Protein 1HZ6 (pdb70)

Solvent-accessible surface area: 10501 Å² total; per-residue (Å²): 103,67,62,28,117,108,26,38,0,80,0,36,0,55,27,48,128,48,54,98,68,78,22,95,30,143,5,3,48,35,62,0,18,67,36,0,52,55,72,0,64,91,32,71,191,127,43,30,118,58,96,50,102,92,35,78,177,10,80,14,2,42,0,72,0,62,122,189,100,29,60,0,83,1,29,2,54,21,68,126,63,47,96,90,93,3,79,1,115,15,53,17,40,95,0,7,5,4,1,9,16,41,0,62,71,32,72,189,133,45,14,118,14,37,0,45,30,35,99,177,6,70,21,3,34,0,82,9,80,85,169,131,22,49,0,77,0,27,1,46,31,70,124,50,62,77,67,86,30,100,41,141,15,73,10,60,112,0,13,41,50,0,19,58,79,0,66,98,31,67,192,129,26,17,117,29,27,0,50,23,36,93,105,2,67,18,2,27,0,88,8,80,84

CATH classification: 3.10.20.10

Sequence (193 aa):
HHAMEEVTIKANLIFANGSTQTAEFKGTFEKATSEAYAYADTLKKDNGEWTVDVADKGYTLNIKFAGEEVTIKANLIFANGSTQTAEFKGTFEKATSEAYAYADTLKKDNGEWTVDVADKGYTLNIKFAGEEVTIKANLIFANGSTQTAEFKGTFEKATSEAYAYADTLKKDNGEWTVDVADKGYTLNIKFAG

Structure (mmCIF, N/CA/C/O backbone):
data_1HZ6
#
_entry.id   1HZ6
#
_cell.length_a   51.611
_cell.length_b   54.020
_cell.length_c   95.069
_cell.angle_alpha   90.00
_cell.angle_beta   90.00
_cell.angle_gamma   90.00
#
_symmetry.space_group_name_H-M   'P 21 21 21'
#
loop_
_entity.id
_entity.type
_entity.pdbx_description
1 polymer 'PROTEIN L'
2 water water
#
loop_
_atom_site.group_PDB
_atom_site.id
_atom_site.type_symbol
_atom_site.label_atom_id
_atom_site.label_alt_id
_atom_site.label_comp_id
_atom_site.label_asym_id
_atom_site.label_entity_id
_atom_site.label_seq_id
_atom_site.pdbx_PDB_ins_code
_atom_site.Cartn_x
_atom_site.Cartn_y
_atom_site.Cartn_z
_atom_site.occupancy
_atom_site.B_iso_or_equiv
_atom_site.auth_seq_id
_atom_site.auth_comp_id
_atom_site.auth_asym_id
_atom_site.auth_atom_id
_atom_site.pdbx_PDB_model_num
ATOM 1 N N . HIS A 1 6 ? 6.580 2.675 -2.275 1.00 35.08 -2 HIS A N 1
ATOM 2 C CA . HIS A 1 6 ? 5.661 1.890 -1.400 1.00 32.70 -2 HIS A CA 1
ATOM 3 C C . HIS A 1 6 ? 6.424 1.136 -0.330 1.00 32.67 -2 HIS A C 1
ATOM 4 O O . HIS A 1 6 ? 7.069 0.127 -0.614 1.00 36.57 -2 HIS A O 1
ATOM 5 N N . HIS A 1 7 ? 6.353 1.618 0.906 1.00 27.79 -1 HIS A N 1
ATOM 6 C CA . HIS A 1 7 ? 7.065 0.966 1.997 1.00 27.27 -1 HIS A CA 1
ATOM 7 C C . HIS A 1 7 ? 6.310 -0.245 2.544 1.00 25.72 -1 HIS A C 1
ATOM 8 O O . HIS A 1 7 ? 5.080 -0.301 2.497 1.00 25.29 -1 HIS A O 1
ATOM 15 N N . ALA A 1 8 ? 7.059 -1.224 3.043 1.00 25.52 0 ALA A N 1
ATOM 16 C CA . ALA A 1 8 ? 6.471 -2.448 3.575 1.00 25.58 0 ALA A CA 1
ATOM 17 C C . ALA A 1 8 ? 5.576 -2.165 4.768 1.00 25.01 0 ALA A C 1
ATOM 18 O O . ALA A 1 8 ? 6.006 -1.541 5.737 1.00 27.23 0 ALA A O 1
ATOM 20 N N . MET A 1 9 ? 4.331 -2.627 4.691 1.00 23.62 1 MET A N 1
ATOM 21 C CA . MET A 1 9 ? 3.379 -2.414 5.770 1.00 23.56 1 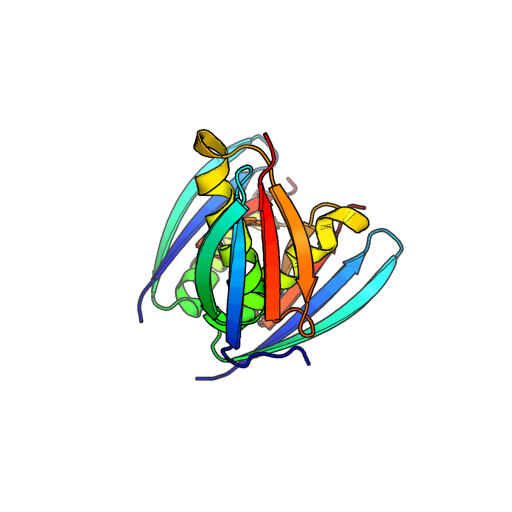MET A CA 1
ATOM 22 C C . MET A 1 9 ? 2.879 -3.709 6.398 1.00 23.60 1 MET A C 1
ATOM 23 O O . MET A 1 9 ? 1.928 -3.704 7.179 1.00 23.11 1 MET A O 1
ATOM 28 N N . GLU A 1 10 ? 3.523 -4.823 6.062 1.00 23.10 2 GLU A N 1
ATOM 29 C CA . GLU A 1 10 ? 3.136 -6.101 6.637 1.00 22.12 2 GLU A CA 1
ATOM 30 C C . GLU A 1 10 ? 3.493 -6.086 8.114 1.00 23.11 2 GLU A C 1
ATOM 31 O O . GLU A 1 10 ? 4.392 -5.360 8.534 1.00 21.62 2 GLU A O 1
ATOM 37 N N . GLU A 1 11 ? 2.781 -6.882 8.902 1.00 23.72 3 GLU A N 1
ATOM 38 C CA . GLU A 1 11 ? 3.081 -6.984 10.321 1.00 23.93 3 GLU A CA 1
ATOM 39 C C . GLU A 1 11 ? 4.260 -7.956 10.348 1.00 21.81 3 GLU A C 1
ATOM 40 O O . GLU A 1 11 ? 4.171 -9.053 9.790 1.00 23.24 3 GLU A O 1
ATOM 46 N N . VAL A 1 12 ? 5.369 -7.551 10.957 1.00 18.93 4 VAL A N 1
ATOM 47 C CA . VAL A 1 12 ? 6.542 -8.413 11.021 1.00 18.23 4 VAL A CA 1
ATOM 48 C C . VAL A 1 12 ? 6.999 -8.605 12.460 1.00 17.73 4 VAL A C 1
ATOM 49 O O . VAL A 1 12 ? 6.422 -8.042 13.389 1.00 17.29 4 VAL A O 1
ATOM 53 N N . THR A 1 13 ? 8.030 -9.419 12.640 1.00 17.64 5 THR A N 1
ATOM 54 C CA . THR A 1 13 ? 8.569 -9.661 13.967 1.00 18.00 5 THR A CA 1
ATOM 55 C C . THR A 1 13 ? 10.057 -9.357 13.949 1.00 18.22 5 THR A C 1
ATOM 56 O O . THR A 1 13 ? 10.794 -9.877 13.112 1.00 20.02 5 THR A O 1
ATOM 60 N N . ILE A 1 14 ? 10.487 -8.489 14.858 1.00 16.46 6 ILE A N 1
ATOM 61 C CA . ILE A 1 14 ? 11.889 -8.123 14.975 1.00 17.25 6 ILE A CA 1
ATOM 62 C C . ILE A 1 14 ? 12.410 -8.895 16.177 1.00 18.21 6 ILE A C 1
ATOM 63 O O . ILE A 1 14 ? 11.895 -8.746 17.284 1.00 18.67 6 ILE A O 1
ATOM 68 N N . LYS A 1 15 ? 13.424 -9.725 15.959 1.00 18.01 7 LYS A N 1
ATOM 69 C CA . LYS A 1 15 ? 13.991 -10.519 17.039 1.00 18.17 7 LYS A CA 1
ATOM 70 C C . LYS A 1 15 ? 15.199 -9.831 17.650 1.00 17.57 7 LYS A C 1
ATOM 71 O O . LYS A 1 15 ? 16.136 -9.475 16.946 1.00 19.56 7 LYS A O 1
ATOM 77 N N . ALA A 1 16 ? 15.159 -9.630 18.962 1.00 16.83 8 ALA A N 1
ATOM 78 C CA . ALA A 1 16 ? 16.271 -9.008 19.660 1.00 18.23 8 ALA A CA 1
ATOM 79 C C . ALA A 1 16 ? 17.038 -10.073 20.437 1.00 20.25 8 ALA A C 1
ATOM 80 O O . ALA A 1 16 ? 16.502 -10.677 21.366 1.00 19.48 8 ALA A O 1
ATOM 82 N N . ASN A 1 17 ? 18.281 -10.330 20.035 1.00 18.45 9 ASN A N 1
ATOM 83 C CA . ASN A 1 17 ? 19.112 -11.291 20.750 1.00 21.70 9 ASN A CA 1
ATOM 84 C C . ASN A 1 17 ? 19.957 -10.440 21.680 1.00 22.01 9 ASN A C 1
ATOM 85 O O . ASN A 1 17 ? 20.902 -9.787 21.244 1.00 22.61 9 ASN A O 1
ATOM 90 N N . LEU A 1 18 ? 19.593 -10.430 22.956 1.00 20.87 10 LEU A N 1
ATOM 91 C CA . LEU A 1 18 ? 20.301 -9.652 23.956 1.00 23.06 10 LEU A CA 1
ATOM 92 C C . LEU A 1 18 ? 21.463 -10.467 24.510 1.00 25.47 10 LEU A C 1
ATOM 93 O O . LEU A 1 18 ? 21.292 -11.605 24.952 1.00 26.41 10 LEU A O 1
ATOM 98 N N . ILE A 1 19 ? 22.651 -9.877 24.468 1.00 24.78 11 ILE A N 1
ATOM 99 C CA . ILE A 1 19 ? 23.857 -10.533 24.953 1.00 25.39 11 ILE A CA 1
ATOM 100 C C . ILE A 1 19 ? 24.446 -9.660 26.053 1.00 23.92 11 ILE A C 1
ATOM 101 O O . ILE A 1 19 ? 24.775 -8.497 25.816 1.00 24.29 11 ILE A O 1
ATOM 106 N N . PHE A 1 20 ? 24.570 -10.215 27.252 1.00 23.02 12 PHE A N 1
ATOM 107 C CA . PHE A 1 20 ? 25.094 -9.453 28.377 1.00 25.20 12 PHE A CA 1
ATOM 108 C C . PHE A 1 20 ? 26.597 -9.611 28.551 1.00 25.52 12 PHE A C 1
ATOM 109 O O . PHE A 1 20 ? 27.201 -10.521 27.997 1.00 28.97 12 PHE A O 1
ATOM 117 N N . ALA A 1 21 ? 27.178 -8.700 29.324 1.00 29.00 13 ALA A N 1
ATOM 118 C CA . ALA A 1 21 ? 28.617 -8.662 29.578 1.00 31.10 13 ALA A CA 1
ATOM 119 C C . ALA A 1 21 ? 29.276 -9.997 29.914 1.00 32.05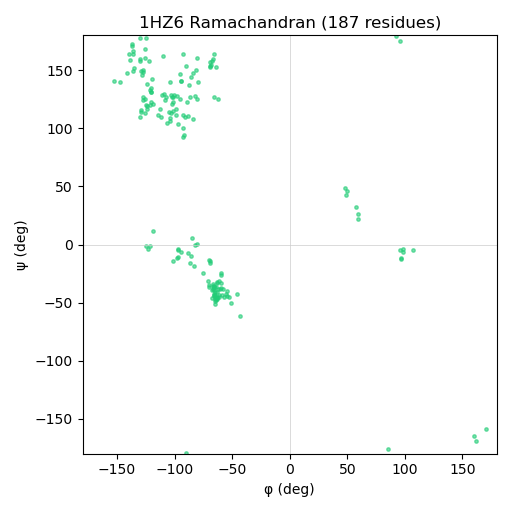 13 ALA A C 1
ATOM 120 O O . ALA A 1 21 ? 30.368 -10.295 29.422 1.00 32.70 13 ALA A O 1
ATOM 122 N N . ASN A 1 22 ? 28.627 -10.798 30.751 1.00 30.66 14 ASN A N 1
ATOM 123 C CA . ASN A 1 22 ? 29.199 -12.078 31.147 1.00 31.03 14 ASN A CA 1
ATOM 124 C C . ASN A 1 22 ? 28.913 -13.208 30.161 1.00 31.87 14 ASN A C 1
ATOM 125 O O . ASN A 1 22 ? 29.247 -14.364 30.419 1.00 33.50 14 ASN A O 1
ATOM 130 N N . GLY A 1 23 ? 28.289 -12.876 29.035 1.00 31.27 15 GLY A N 1
ATOM 131 C CA . GLY A 1 23 ? 28.005 -13.891 28.036 1.00 30.42 15 GLY A CA 1
ATOM 132 C C . GLY A 1 23 ? 26.614 -14.491 28.071 1.00 30.39 15 GLY A C 1
ATOM 133 O O . GLY A 1 23 ? 26.231 -15.200 27.138 1.00 31.40 15 GLY A O 1
ATOM 134 N N . SER A 1 24 ? 25.864 -14.231 29.138 1.00 28.03 16 SER A N 1
ATOM 135 C CA . SER A 1 24 ? 24.506 -14.753 29.244 1.00 28.09 16 SER A CA 1
ATOM 136 C C . SER A 1 24 ? 23.652 -14.080 28.173 1.00 25.42 16 SER A C 1
ATOM 137 O O . SER A 1 24 ? 23.999 -13.012 27.673 1.00 24.30 16 SER A O 1
ATOM 140 N N . THR A 1 25 ? 22.530 -14.700 27.829 1.00 25.90 17 THR A N 1
ATOM 141 C CA . THR A 1 25 ? 21.671 -14.156 26.788 1.00 23.54 17 THR A CA 1
ATOM 142 C C . THR A 1 25 ? 20.191 -14.184 27.129 1.00 22.91 17 THR A C 1
ATOM 143 O O . THR A 1 25 ? 19.758 -14.887 28.043 1.00 23.39 17 THR A O 1
ATOM 147 N N . GLN A 1 26 ? 19.428 -13.410 26.365 1.00 20.97 18 GLN A N 1
ATOM 148 C CA . GLN A 1 26 ? 17.979 -13.321 26.515 1.00 20.62 18 GLN A CA 1
ATOM 149 C C . GLN A 1 26 ? 17.431 -12.945 25.144 1.00 19.97 18 GLN A C 1
ATOM 150 O O . GLN A 1 26 ? 18.030 -12.137 24.436 1.00 20.66 18 GLN A O 1
ATOM 156 N N . THR A 1 27 ? 16.300 -13.530 24.765 1.00 18.24 19 THR A N 1
ATOM 157 C CA . THR A 1 27 ? 15.701 -13.204 23.481 1.00 17.01 19 THR A CA 1
ATOM 158 C C . THR A 1 27 ? 14.298 -12.665 23.691 1.00 15.81 19 THR A C 1
ATOM 159 O O . THR A 1 27 ? 13.528 -13.218 24.470 1.00 17.26 19 THR A O 1
ATOM 163 N N . ALA A 1 28 ? 13.997 -11.561 23.019 1.00 16.73 20 ALA A N 1
ATOM 164 C CA . ALA A 1 28 ? 12.677 -10.944 23.079 1.00 15.05 20 ALA A CA 1
ATOM 165 C C . ALA A 1 28 ? 12.321 -10.592 21.635 1.00 17.23 20 ALA A C 1
ATOM 166 O O . ALA A 1 28 ? 13.209 -10.374 20.813 1.00 19.36 20 ALA A O 1
ATOM 168 N N . GLU A 1 29 ? 11.031 -10.554 21.313 1.00 15.95 21 GLU A N 1
ATOM 169 C CA . GLU A 1 29 ? 10.604 -10.233 19.952 1.00 17.38 21 GLU A CA 1
ATOM 170 C C . GLU A 1 29 ? 9.549 -9.144 19.970 1.00 16.43 21 GLU A C 1
ATOM 171 O O . GLU A 1 29 ? 8.768 -9.040 20.915 1.00 17.29 21 GLU A O 1
ATOM 177 N N . PHE A 1 30 ? 9.533 -8.339 18.914 1.00 15.47 22 PHE A N 1
ATOM 178 C CA . PHE A 1 30 ? 8.615 -7.216 18.824 1.00 15.41 22 PHE A CA 1
ATOM 179 C C . PHE A 1 30 ? 7.836 -7.276 17.521 1.00 16.16 22 PHE A C 1
ATOM 180 O O . PHE A 1 30 ? 8.410 -7.342 16.437 1.00 16.78 22 PHE A O 1
ATOM 188 N N . LYS A 1 31 ? 6.512 -7.263 17.650 1.00 16.35 23 LYS A N 1
ATOM 189 C CA . LYS A 1 31 ? 5.624 -7.392 16.505 1.00 17.23 23 LYS A CA 1
ATOM 190 C C . LYS A 1 31 ? 4.863 -6.138 16.106 1.00 18.77 23 LYS A C 1
ATOM 191 O O . LYS A 1 31 ? 4.216 -5.497 16.940 1.00 19.89 23 LYS A O 1
ATOM 197 N N . GLY A 1 32 ? 4.938 -5.814 14.817 1.00 16.60 24 GLY A N 1
ATOM 198 C CA . GLY A 1 32 ? 4.254 -4.646 14.284 1.00 18.44 24 GLY A CA 1
ATOM 199 C C . GLY A 1 32 ? 4.858 -4.275 12.941 1.00 17.84 24 GLY A C 1
ATOM 200 O O . GLY A 1 32 ? 5.627 -5.054 12.370 1.00 17.08 24 GLY A O 1
ATOM 201 N N . THR A 1 33 ? 4.507 -3.110 12.405 1.00 15.75 25 THR A N 1
ATOM 202 C CA . THR A 1 33 ? 5.110 -2.712 11.136 1.00 16.16 25 THR A CA 1
ATOM 203 C C . THR A 1 33 ? 6.608 -2.557 11.412 1.00 16.11 25 THR A C 1
ATOM 204 O O . THR A 1 33 ? 7.004 -2.260 12.536 1.00 16.96 25 THR A O 1
ATOM 208 N N . PHE A 1 34 ? 7.433 -2.756 10.385 1.00 15.42 26 PHE A N 1
ATOM 209 C CA . PHE A 1 34 ? 8.889 -2.740 10.538 1.00 15.66 26 PHE A CA 1
ATOM 210 C C . PHE A 1 34 ? 9.565 -1.673 11.397 1.00 15.10 26 PHE A C 1
ATOM 211 O O . PHE A 1 34 ? 10.244 -2.002 12.368 1.00 16.47 26 PHE A O 1
ATOM 219 N N . GLU A 1 35 ? 9.414 -0.403 11.044 1.00 16.95 27 GLU A N 1
ATOM 220 C CA . GLU A 1 35 ? 10.094 0.631 11.815 1.00 15.93 27 GLU A CA 1
ATOM 221 C C . GLU A 1 35 ? 9.513 0.818 13.213 1.00 14.91 27 GLU A C 1
ATOM 222 O O . GLU A 1 35 ? 10.252 1.102 14.156 1.00 15.44 27 GLU A O 1
ATOM 228 N N . LYS A 1 36 ? 8.200 0.653 13.356 1.00 15.92 28 LYS A N 1
ATOM 229 C CA . LYS A 1 36 ? 7.572 0.796 14.667 1.00 16.81 28 LYS A CA 1
ATOM 230 C C . LYS A 1 36 ? 8.099 -0.285 15.607 1.00 16.56 28 LYS A C 1
ATOM 231 O O . LYS A 1 36 ? 8.491 -0.001 16.738 1.00 16.18 28 LYS A O 1
ATOM 237 N N . ALA A 1 37 ? 8.109 -1.526 15.127 1.00 14.87 29 ALA A N 1
ATOM 238 C CA . ALA A 1 37 ? 8.587 -2.651 15.921 1.00 15.39 29 ALA A CA 1
ATOM 239 C C . ALA A 1 37 ? 10.081 -2.547 16.211 1.00 15.30 29 ALA A C 1
ATOM 240 O O . ALA A 1 37 ? 10.534 -2.912 17.291 1.00 15.52 29 ALA A O 1
ATOM 242 N N . THR A 1 38 ? 10.849 -2.047 15.247 1.00 15.01 30 THR A N 1
ATOM 243 C CA . THR A 1 38 ? 12.290 -1.924 15.445 1.00 16.88 30 THR A CA 1
ATOM 244 C C . THR A 1 38 ? 12.563 -0.914 16.559 1.00 16.56 30 THR A C 1
ATOM 245 O O . THR A 1 38 ? 13.391 -1.149 17.448 1.00 16.01 30 THR A O 1
ATOM 249 N N . SER A 1 39 ? 11.846 0.204 16.525 1.00 16.65 31 SER A N 1
ATOM 250 C CA . SER A 1 39 ? 12.016 1.232 17.543 1.00 17.13 31 SER A CA 1
ATOM 251 C C . SER A 1 39 ? 11.644 0.668 18.915 1.00 16.70 31 SER A C 1
ATOM 252 O O . SER A 1 39 ? 12.284 0.973 19.921 1.00 16.29 31 SER A O 1
ATOM 255 N N . GLU A 1 40 ? 10.604 -0.159 18.950 1.00 15.83 32 GLU A N 1
ATOM 256 C CA . GLU A 1 40 ? 10.170 -0.763 20.202 1.00 15.54 32 GLU A CA 1
ATOM 257 C C . GLU A 1 40 ? 11.227 -1.727 20.744 1.00 13.81 32 GLU A C 1
ATOM 258 O O . GLU A 1 40 ? 11.433 -1.816 21.953 1.00 15.95 32 GLU A O 1
ATOM 264 N N . ALA A 1 41 ? 11.916 -2.426 19.850 1.00 15.09 33 ALA A N 1
ATOM 265 C CA . ALA A 1 41 ? 12.963 -3.346 20.279 1.00 16.69 33 ALA A CA 1
ATOM 266 C C . ALA A 1 41 ? 14.078 -2.567 20.980 1.00 17.47 33 ALA A C 1
ATOM 267 O O . ALA A 1 41 ? 14.541 -2.954 22.053 1.00 16.56 33 ALA A O 1
ATOM 269 N N . TYR A 1 42 ? 14.508 -1.464 20.374 1.00 18.22 34 TYR A N 1
ATOM 270 C CA . TYR A 1 42 ? 15.563 -0.664 20.982 1.00 18.50 34 TYR A CA 1
ATOM 271 C C . TYR A 1 42 ? 15.091 -0.036 22.284 1.00 19.71 34 TYR A C 1
ATOM 272 O O . TYR A 1 42 ? 15.860 0.065 23.236 1.00 18.51 34 TYR A O 1
ATOM 281 N N . ALA A 1 43 ? 13.825 0.375 22.329 1.00 18.37 35 ALA A N 1
ATOM 282 C CA . ALA A 1 43 ? 13.255 0.962 23.539 1.00 18.55 35 ALA A CA 1
ATOM 283 C C . ALA A 1 43 ? 13.327 -0.060 24.671 1.00 17.89 35 ALA A C 1
ATOM 284 O O . ALA A 1 43 ? 13.590 0.293 25.820 1.00 17.50 35 ALA A O 1
ATOM 286 N N . TYR A 1 44 ? 13.091 -1.331 24.346 1.00 17.01 36 TYR A N 1
ATOM 287 C CA . TYR A 1 44 ? 13.158 -2.368 25.364 1.00 16.80 36 TYR A CA 1
ATOM 288 C C . TYR A 1 44 ? 14.609 -2.530 25.828 1.00 18.66 36 TYR A C 1
ATOM 289 O O . TYR A 1 44 ? 14.879 -2.607 27.023 1.00 19.19 36 TYR A O 1
ATOM 298 N N . ALA A 1 45 ? 15.536 -2.581 24.878 1.00 17.42 37 ALA A N 1
ATOM 299 C CA . ALA A 1 45 ? 16.952 -2.718 25.216 1.00 17.58 37 ALA A CA 1
ATOM 300 C C . ALA A 1 45 ? 17.360 -1.608 26.179 1.00 19.84 37 ALA A C 1
ATOM 301 O O . ALA A 1 45 ? 18.123 -1.839 27.120 1.00 19.19 37 ALA A O 1
ATOM 303 N N . ASP A 1 46 ? 16.847 -0.404 25.936 1.00 20.77 38 ASP A N 1
ATOM 304 C CA . ASP A 1 46 ? 17.162 0.745 26.779 1.00 22.28 38 ASP A CA 1
ATOM 305 C C . ASP A 1 46 ? 16.765 0.546 28.243 1.00 22.78 38 ASP A C 1
ATOM 306 O O . ASP A 1 46 ? 17.440 1.051 29.142 1.00 23.46 38 ASP A O 1
ATOM 311 N N . THR A 1 47 ? 15.682 -0.186 28.498 1.00 20.69 39 THR A N 1
ATOM 312 C CA . THR A 1 47 ? 15.264 -0.412 29.879 1.00 22.14 39 THR A CA 1
ATOM 313 C C . THR A 1 47 ? 16.233 -1.329 30.624 1.00 22.39 39 THR A C 1
ATOM 314 O O . THR A 1 47 ? 16.180 -1.422 31.848 1.00 25.37 39 THR A O 1
ATOM 318 N N . LEU A 1 48 ? 17.123 -1.993 29.894 1.00 21.40 40 LEU A N 1
ATOM 319 C CA . LEU A 1 48 ? 18.070 -2.910 30.517 1.00 21.63 40 LEU A CA 1
ATOM 320 C C . LEU A 1 48 ? 19.438 -2.284 30.787 1.00 22.66 40 LEU A C 1
ATOM 321 O O . LEU A 1 48 ? 20.307 -2.924 31.379 1.00 23.97 40 LEU A O 1
ATOM 326 N N . LYS A 1 49 ? 19.620 -1.035 30.364 1.00 23.21 41 LYS A N 1
ATOM 327 C CA . LYS A 1 49 ? 20.898 -0.348 30.553 1.00 25.06 41 LYS A CA 1
ATOM 328 C C . LYS A 1 49 ? 21.227 -0.064 32.014 1.00 28.43 41 LYS A C 1
ATOM 329 O O . LYS A 1 49 ? 22.394 -0.094 32.411 1.00 28.17 41 LYS A O 1
ATOM 335 N N . LYS A 1 50 ? 20.201 0.207 32.813 1.00 28.46 42 LYS A N 1
ATOM 336 C CA . LYS A 1 50 ? 20.393 0.507 34.226 1.00 31.84 42 LYS A CA 1
ATOM 337 C C . LYS A 1 50 ? 21.166 -0.596 34.946 1.00 32.85 42 LYS A C 1
ATOM 338 O O . LYS A 1 50 ? 22.062 -0.316 35.746 1.00 34.11 42 LYS A O 1
ATOM 344 N N . ASP A 1 51 ? 20.833 -1.848 34.653 1.00 29.96 43 ASP A N 1
ATOM 345 C CA . ASP A 1 51 ? 21.497 -2.972 35.300 1.00 32.17 43 ASP A CA 1
ATOM 346 C C . ASP A 1 51 ? 22.562 -3.658 34.453 1.00 31.78 43 ASP A C 1
ATOM 347 O O . ASP A 1 51 ? 23.369 -4.423 34.979 1.00 32.57 43 ASP A O 1
ATOM 352 N N . ASN A 1 52 ? 22.581 -3.378 33.153 1.00 28.92 44 ASN A N 1
ATOM 353 C CA . ASN A 1 52 ? 23.534 -4.035 32.266 1.00 29.72 44 ASN A CA 1
ATOM 354 C C . ASN A 1 52 ? 24.483 -3.128 31.489 1.00 28.66 44 ASN A C 1
ATOM 355 O O . ASN A 1 52 ? 25.329 -3.611 30.730 1.00 28.66 44 ASN A O 1
ATOM 360 N N . GLY A 1 53 ? 24.345 -1.820 31.670 1.00 28.66 45 GLY A N 1
ATOM 361 C CA . GLY A 1 53 ? 25.215 -0.890 30.976 1.00 28.86 45 GLY A CA 1
ATOM 362 C C . GLY A 1 53 ? 24.746 -0.534 29.579 1.00 28.93 45 GLY A C 1
ATOM 363 O O . GLY A 1 53 ? 23.675 -0.963 29.140 1.00 26.90 45 GLY A O 1
ATOM 364 N N . GLU A 1 54 ? 25.556 0.255 28.879 1.00 28.56 46 GLU A N 1
ATOM 365 C CA . GLU A 1 54 ? 25.242 0.690 27.526 1.00 27.34 46 GLU A CA 1
ATOM 366 C C . GLU A 1 54 ? 25.322 -0.474 26.550 1.00 26.39 46 GLU A C 1
ATOM 367 O O . GLU A 1 54 ? 26.000 -1.466 26.812 1.00 26.96 46 GLU A O 1
ATOM 373 N N . TRP A 1 55 ? 24.630 -0.349 25.423 1.00 26.40 47 TRP A N 1
ATOM 374 C CA . TRP A 1 55 ? 24.645 -1.402 24.419 1.00 25.10 47 TRP A CA 1
ATOM 375 C C . TRP A 1 55 ? 25.037 -0.921 23.029 1.00 25.52 47 TRP A C 1
ATOM 376 O O . TRP A 1 55 ? 24.992 0.272 22.722 1.00 26.96 47 TRP A O 1
ATOM 387 N N . THR A 1 56 ? 25.450 -1.877 22.205 1.00 25.91 48 THR A N 1
ATOM 388 C CA . THR A 1 56 ? 25.815 -1.633 20.818 1.00 26.99 48 THR A CA 1
ATOM 389 C C . THR A 1 56 ? 25.027 -2.680 20.041 1.00 26.50 48 THR A C 1
ATOM 390 O O . THR A 1 56 ? 24.593 -3.686 20.613 1.00 25.96 48 THR A O 1
ATOM 394 N N . VAL A 1 57 ? 24.834 -2.459 18.747 1.00 24.84 49 VAL A N 1
ATOM 395 C CA . VAL A 1 57 ? 24.075 -3.415 17.964 1.00 24.48 49 VAL A CA 1
ATOM 396 C C . VAL A 1 57 ? 24.667 -3.766 16.606 1.00 26.75 49 VAL A C 1
ATOM 397 O O . VAL A 1 57 ? 25.349 -2.961 15.963 1.00 25.17 49 VAL A O 1
ATOM 401 N N . ASP A 1 58 ? 24.400 -5.000 16.200 1.00 25.49 50 ASP A N 1
ATOM 402 C CA . ASP A 1 58 ? 24.810 -5.529 14.916 1.00 26.66 50 ASP A CA 1
ATOM 403 C C . ASP A 1 58 ? 23.505 -6.024 14.316 1.00 25.46 50 ASP A C 1
ATOM 404 O O . ASP A 1 58 ? 22.890 -6.960 14.835 1.00 25.33 50 ASP A O 1
ATOM 409 N N . VAL A 1 59 ? 23.073 -5.367 13.245 1.00 25.11 51 VAL A N 1
ATOM 410 C CA . VAL A 1 59 ? 21.832 -5.719 12.570 1.00 25.80 51 VAL A CA 1
ATOM 411 C C . VAL A 1 59 ? 22.058 -6.879 11.607 1.00 27.64 51 VAL A C 1
ATOM 412 O O . VAL A 1 59 ? 22.950 -6.829 10.756 1.00 27.71 51 VAL A O 1
ATOM 416 N N . ALA A 1 60 ? 21.243 -7.921 11.740 1.00 24.47 52 ALA A N 1
ATOM 417 C CA . ALA A 1 60 ? 21.360 -9.103 10.891 1.00 25.23 52 ALA A CA 1
ATOM 418 C C . ALA A 1 60 ? 20.030 -9.511 10.267 1.00 27.28 52 ALA A C 1
ATOM 419 O O . ALA A 1 60 ? 18.990 -8.898 10.523 1.00 24.47 52 ALA A O 1
ATOM 421 N N . ASP A 1 61 ? 20.077 -10.558 9.447 1.00 26.85 53 ASP A N 1
ATOM 422 C CA . ASP A 1 61 ? 18.893 -11.084 8.777 1.00 29.70 53 ASP A CA 1
ATOM 423 C C . ASP A 1 61 ? 18.043 -10.015 8.093 1.00 29.47 53 ASP A C 1
ATOM 424 O O . ASP A 1 61 ? 16.824 -9.977 8.256 1.00 29.30 53 ASP A O 1
ATOM 429 N N . LYS A 1 62 ? 18.704 -9.161 7.314 1.00 30.00 54 LYS A N 1
ATOM 430 C CA . LYS A 1 62 ? 18.048 -8.082 6.579 1.00 31.75 54 LYS A CA 1
ATOM 431 C C . LYS A 1 62 ? 17.308 -7.102 7.482 1.00 30.51 54 LYS A C 1
ATOM 432 O O . LYS A 1 62 ? 16.349 -6.458 7.050 1.00 32.37 54 LYS A O 1
ATOM 438 N N . GLY A 1 63 ? 17.752 -6.991 8.730 1.00 26.14 55 GLY A N 1
ATOM 439 C CA . GLY A 1 63 ? 17.119 -6.073 9.659 1.00 26.88 55 GLY A CA 1
ATOM 440 C C . GLY A 1 63 ? 16.108 -6.708 10.598 1.00 23.32 55 GLY A C 1
ATOM 441 O O . GLY A 1 63 ? 15.581 -6.038 11.484 1.00 26.15 55 GLY A O 1
ATOM 442 N N . TYR A 1 64 ? 15.838 -7.996 10.427 1.00 23.47 56 TYR A N 1
ATOM 443 C CA . TYR A 1 64 ? 14.868 -8.662 11.290 1.00 21.81 56 TYR A CA 1
ATOM 444 C C . TYR A 1 64 ? 15.457 -9.239 12.566 1.00 21.61 56 TYR A C 1
ATOM 445 O O . TYR A 1 64 ? 14.728 -9.712 13.438 1.00 20.40 56 TYR A O 1
ATOM 454 N N . THR A 1 65 ? 16.779 -9.207 12.676 1.00 19.85 57 THR A N 1
ATOM 455 C CA . THR A 1 65 ? 17.440 -9.690 13.877 1.00 20.70 57 THR A CA 1
ATOM 456 C C . THR A 1 65 ? 18.377 -8.608 14.392 1.00 21.67 57 THR A C 1
ATOM 457 O O . THR A 1 65 ? 19.205 -8.079 13.644 1.00 22.89 57 THR A O 1
ATOM 461 N N . LEU A 1 66 ? 18.227 -8.262 15.665 1.00 20.03 58 LEU A N 1
ATOM 462 C CA . LEU A 1 66 ? 19.082 -7.260 16.282 1.00 18.74 58 LEU A CA 1
ATOM 463 C C . LEU A 1 66 ? 19.924 -7.934 17.357 1.00 21.44 58 LEU A C 1
ATOM 464 O O . LEU A 1 66 ? 19.401 -8.394 18.371 1.00 19.48 58 LEU A O 1
ATOM 469 N N . ASN A 1 67 ? 21.229 -8.024 17.119 1.00 19.82 59 ASN A N 1
ATOM 470 C CA . ASN A 1 67 ? 22.120 -8.620 18.102 1.00 22.43 59 ASN A CA 1
ATOM 471 C C . ASN A 1 67 ? 22.635 -7.463 18.942 1.00 23.32 59 ASN A C 1
ATOM 472 O O . ASN A 1 67 ? 23.530 -6.724 18.531 1.00 24.60 59 ASN A O 1
ATOM 477 N N . ILE A 1 68 ? 22.031 -7.312 20.117 1.00 21.77 60 ILE A N 1
ATOM 478 C CA . ILE A 1 68 ? 22.339 -6.235 21.040 1.00 22.49 60 ILE A CA 1
ATOM 479 C C . ILE A 1 68 ? 23.231 -6.698 22.185 1.00 24.56 60 ILE A C 1
ATOM 480 O O . ILE A 1 68 ? 22.830 -7.522 23.009 1.00 23.00 60 ILE A O 1
ATOM 485 N N . LYS A 1 69 ? 24.446 -6.155 22.231 1.00 25.55 61 LYS A N 1
ATOM 486 C CA . LYS A 1 69 ? 25.419 -6.515 23.258 1.00 25.14 61 LYS A CA 1
ATOM 487 C C . LYS A 1 69 ? 25.619 -5.415 24.294 1.00 25.09 61 LYS A C 1
ATOM 488 O O . LYS A 1 69 ? 25.901 -4.267 23.948 1.00 25.37 61 LYS A O 1
ATOM 494 N N . PHE A 1 70 ? 25.480 -5.774 25.567 1.00 23.73 62 PHE A N 1
ATOM 495 C CA . PHE A 1 70 ? 25.659 -4.810 26.647 1.00 25.66 62 PHE A CA 1
ATOM 496 C C . PHE A 1 70 ? 27.091 -4.874 27.170 1.00 27.99 62 PHE A C 1
ATOM 497 O O . PHE A 1 70 ? 27.671 -5.952 27.289 1.00 26.47 62 PHE A O 1
ATOM 505 N N . ALA A 1 71 ? 27.650 -3.711 27.483 1.00 30.43 63 ALA A N 1
ATOM 506 C CA . ALA A 1 71 ? 29.023 -3.628 27.964 1.00 35.45 63 ALA A CA 1
ATOM 507 C C . ALA A 1 71 ? 29.145 -3.731 29.478 1.00 38.41 63 ALA A C 1
ATOM 508 O O . ALA A 1 71 ? 28.150 -3.890 30.190 1.00 36.72 63 ALA A O 1
ATOM 510 N N . GLY A 1 72 ? 30.381 -3.645 29.959 1.00 41.22 64 GLY A N 1
ATOM 511 C CA . GLY A 1 72 ? 30.635 -3.712 31.386 1.00 48.36 64 GLY A CA 1
ATOM 512 C C . GLY A 1 72 ? 31.344 -4.981 31.813 1.00 50.10 64 GLY A C 1
ATOM 513 O O . GLY A 1 72 ? 30.831 -5.665 32.726 1.00 53.63 64 GLY A O 1
ATOM 515 N N . GLU B 1 10 ? -11.471 0.863 5.752 1.00 46.68 2 GLU B N 1
ATOM 516 C CA . GLU B 1 10 ? -10.401 0.004 6.331 1.00 43.55 2 GLU B CA 1
ATOM 517 C C . GLU B 1 10 ? -9.007 0.532 5.997 1.00 40.78 2 GLU B C 1
ATOM 518 O O . GLU B 1 10 ? -8.446 1.334 6.745 1.00 39.31 2 GLU B O 1
ATOM 524 N N . GLU B 1 11 ? -8.450 0.092 4.874 1.00 36.09 3 GLU B N 1
ATOM 525 C CA . GLU B 1 11 ? -7.115 0.530 4.484 1.00 31.05 3 GLU B CA 1
ATOM 526 C C . GLU B 1 11 ? -7.115 1.859 3.741 1.00 28.12 3 GLU 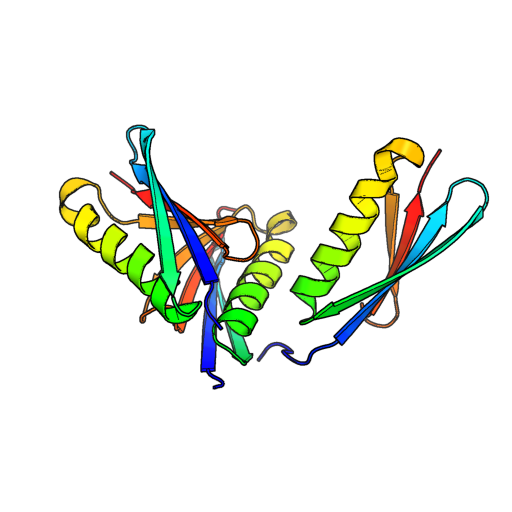B C 1
ATOM 527 O O . GLU B 1 11 ? -8.053 2.192 3.011 1.00 27.00 3 GLU B O 1
ATOM 533 N N . VAL B 1 12 ? -6.043 2.614 3.938 1.00 19.73 4 VAL B N 1
ATOM 534 C CA . VAL B 1 12 ? -5.870 3.906 3.294 1.00 17.85 4 VAL B CA 1
ATOM 535 C C . VAL B 1 12 ? -4.423 3.959 2.827 1.00 17.63 4 VAL B C 1
ATOM 536 O O . VAL B 1 12 ? -3.627 3.080 3.157 1.00 18.57 4 VAL B O 1
ATOM 540 N N . THR B 1 13 ? -4.089 4.971 2.037 1.00 16.37 5 THR B N 1
ATOM 541 C CA . THR B 1 13 ? -2.711 5.140 1.600 1.00 17.81 5 THR B CA 1
ATOM 542 C C . THR B 1 13 ? -2.296 6.531 2.027 1.00 18.97 5 THR B C 1
ATOM 543 O O . THR B 1 13 ? -2.903 7.525 1.617 1.00 19.17 5 THR B O 1
ATOM 547 N N . ILE B 1 14 ? -1.276 6.592 2.878 1.00 17.57 6 ILE B N 1
ATOM 548 C CA . ILE B 1 14 ? -0.757 7.864 3.361 1.00 18.81 6 ILE B CA 1
ATOM 549 C C . ILE B 1 14 ? 0.520 8.184 2.593 1.00 19.24 6 ILE B C 1
ATOM 550 O O . ILE B 1 14 ? 1.428 7.363 2.524 1.00 18.58 6 ILE B O 1
ATOM 555 N N . LYS B 1 15 ? 0.584 9.375 2.010 1.00 17.22 7 LYS B N 1
ATOM 556 C CA . LYS B 1 15 ? 1.764 9.776 1.258 1.00 18.55 7 LYS B CA 1
ATOM 557 C C . LYS B 1 15 ? 2.628 10.699 2.104 1.00 17.79 7 LYS B C 1
ATOM 558 O O . LYS B 1 15 ? 2.138 11.678 2.657 1.00 20.39 7 LYS B O 1
ATOM 564 N N . ALA B 1 16 ? 3.911 10.378 2.214 1.00 16.90 8 ALA B N 1
ATOM 565 C CA . ALA B 1 16 ? 4.823 11.228 2.963 1.00 18.51 8 ALA B CA 1
ATOM 566 C C . ALA B 1 16 ? 5.784 11.871 1.981 1.00 19.24 8 ALA B C 1
ATOM 567 O O . ALA B 1 16 ? 6.366 11.189 1.140 1.00 19.76 8 ALA B O 1
ATOM 569 N N . ASN B 1 17 ? 5.905 13.188 2.057 1.00 17.66 9 ASN B N 1
ATOM 570 C CA . ASN B 1 17 ? 6.854 13.911 1.223 1.00 19.27 9 ASN B CA 1
ATOM 571 C C . ASN B 1 17 ? 7.995 14.240 2.169 1.00 19.83 9 ASN B C 1
ATOM 572 O O . ASN B 1 17 ? 7.812 15.003 3.121 1.00 19.30 9 ASN B O 1
ATOM 577 N N . LEU B 1 18 ? 9.160 13.645 1.929 1.00 18.76 10 LEU B N 1
ATOM 578 C CA . LEU B 1 18 ? 10.329 13.889 2.767 1.00 21.60 10 LEU B CA 1
ATOM 579 C C . LEU B 1 18 ? 11.038 15.092 2.160 1.00 21.65 10 LEU B C 1
ATOM 580 O O . LEU B 1 18 ? 11.604 15.011 1.072 1.00 25.01 10 LEU B O 1
ATOM 585 N N . ILE B 1 19 ? 10.989 16.206 2.877 1.00 18.24 11 ILE B N 1
ATOM 586 C CA . ILE B 1 19 ? 11.567 17.460 2.414 1.00 18.07 11 ILE B CA 1
ATOM 587 C C . ILE B 1 19 ? 12.843 17.767 3.184 1.00 17.77 11 ILE B C 1
ATOM 588 O O . ILE B 1 19 ? 12.797 18.186 4.340 1.00 17.93 11 ILE B O 1
ATOM 593 N N . PHE B 1 20 ? 13.985 17.571 2.533 1.00 15.74 12 PHE B N 1
ATOM 594 C CA . PHE B 1 20 ? 15.260 17.785 3.195 1.00 17.18 12 PHE B CA 1
ATOM 595 C C . PHE B 1 20 ? 15.815 19.196 3.074 1.00 16.69 12 PHE B C 1
ATOM 596 O O . PHE B 1 20 ? 15.503 19.924 2.133 1.00 18.62 12 PHE B O 1
ATOM 604 N N . ALA B 1 21 ? 16.630 19.573 4.053 1.00 18.09 13 ALA B N 1
ATOM 605 C CA . ALA B 1 21 ? 17.230 20.899 4.105 1.00 20.04 13 ALA B CA 1
ATOM 606 C C . ALA B 1 21 ? 18.097 21.205 2.896 1.00 20.48 13 ALA B C 1
ATOM 607 O O . ALA B 1 21 ? 18.303 22.376 2.556 1.00 22.13 13 ALA B O 1
ATOM 609 N N . ASN B 1 22 ? 18.605 20.162 2.248 1.00 17.12 14 ASN B N 1
ATOM 610 C CA . ASN B 1 22 ? 19.456 20.364 1.078 1.00 17.59 14 ASN B CA 1
ATOM 611 C C . ASN B 1 22 ? 18.672 20.631 -0.207 1.00 17.94 14 ASN B C 1
ATOM 612 O O . ASN B 1 22 ? 19.265 20.818 -1.270 1.00 16.29 14 ASN B O 1
ATOM 617 N N . GLY B 1 23 ? 17.345 20.651 -0.113 1.00 17.51 15 GLY B N 1
ATOM 618 C CA . GLY B 1 23 ? 16.527 20.922 -1.289 1.00 17.85 15 GLY B CA 1
ATOM 619 C C . GLY B 1 23 ? 15.953 19.698 -1.971 1.00 18.45 15 GLY B C 1
ATOM 620 O O . GLY B 1 23 ? 15.144 19.814 -2.900 1.00 19.45 15 GLY B O 1
ATOM 621 N N . SER B 1 24 ? 16.371 18.525 -1.509 1.00 17.79 16 SER B N 1
ATOM 622 C CA . SER B 1 24 ? 15.904 17.264 -2.055 1.00 18.65 16 SER B CA 1
ATOM 623 C C . SER B 1 24 ? 14.532 16.932 -1.491 1.00 21.41 16 SER B C 1
ATOM 624 O O . SER B 1 24 ? 14.271 17.152 -0.311 1.00 20.03 16 SER B O 1
ATOM 627 N N . THR B 1 25 ? 13.660 16.415 -2.345 1.00 24.10 17 THR B N 1
ATOM 628 C CA . THR B 1 25 ? 12.323 16.029 -1.925 1.00 27.67 17 THR B CA 1
ATOM 629 C C . THR B 1 25 ? 12.071 14.601 -2.391 1.00 28.31 17 THR B C 1
ATOM 630 O O . THR B 1 25 ? 12.027 14.336 -3.594 1.00 31.06 17 THR B O 1
ATOM 634 N N . GLN B 1 26 ? 11.933 13.685 -1.436 1.00 27.50 18 GLN B N 1
ATOM 635 C CA . GLN B 1 26 ? 11.677 12.279 -1.740 1.00 28.11 18 GLN B CA 1
ATOM 636 C C . GLN B 1 26 ? 10.252 11.938 -1.319 1.00 28.25 18 GLN B C 1
ATOM 637 O O . GLN B 1 26 ? 9.637 12.669 -0.545 1.00 25.41 18 GLN B O 1
ATOM 643 N N . THR B 1 27 ? 9.725 10.833 -1.834 1.00 24.18 19 THR B N 1
ATOM 644 C CA . THR B 1 27 ? 8.370 10.430 -1.496 1.00 22.36 19 THR B CA 1
ATOM 645 C C . THR B 1 27 ? 8.321 8.997 -0.995 1.00 24.60 19 THR B C 1
ATOM 646 O O . THR B 1 27 ? 9.135 8.156 -1.388 1.00 26.01 19 THR B O 1
ATOM 650 N N . ALA B 1 28 ? 7.359 8.728 -0.121 1.00 20.07 20 ALA B N 1
ATOM 651 C CA . ALA B 1 28 ? 7.171 7.396 0.436 1.00 20.68 20 ALA B CA 1
ATOM 652 C C . ALA B 1 28 ? 5.685 7.206 0.687 1.00 23.48 20 ALA B C 1
ATOM 653 O O . ALA B 1 28 ? 5.007 8.131 1.135 1.00 26.70 20 ALA B O 1
ATOM 655 N N . GLU B 1 29 ? 5.177 6.014 0.395 1.00 20.85 21 GLU B N 1
ATOM 656 C CA . GLU B 1 29 ? 3.767 5.738 0.611 1.00 20.46 21 GLU B CA 1
ATOM 657 C C . GLU B 1 29 ? 3.593 4.589 1.593 1.00 19.46 21 GLU B C 1
ATOM 658 O O . GLU B 1 29 ? 4.361 3.626 1.584 1.00 20.55 21 GLU B O 1
ATOM 664 N N . PHE B 1 30 ? 2.579 4.705 2.445 1.00 17.34 22 PHE B N 1
ATOM 665 C CA . PHE B 1 30 ? 2.289 3.692 3.447 1.00 15.78 22 PHE B CA 1
ATOM 666 C C . PHE B 1 30 ? 0.820 3.304 3.364 1.00 17.71 22 PHE B C 1
ATOM 667 O O . PHE B 1 30 ? -0.058 4.128 3.605 1.00 16.70 22 PHE B O 1
ATOM 675 N N . LYS B 1 31 ? 0.560 2.047 3.016 1.00 16.54 23 LYS B N 1
ATOM 676 C CA . LYS B 1 31 ? -0.806 1.564 2.889 1.00 17.67 23 LYS B CA 1
ATOM 677 C C . LYS B 1 31 ? -1.185 0.618 4.024 1.00 19.89 23 LYS B C 1
ATOM 678 O O . LYS B 1 31 ? -0.526 -0.400 4.253 1.00 19.86 23 LYS B O 1
ATOM 684 N N . GLY B 1 32 ? -2.266 0.956 4.714 1.00 17.73 24 GLY B N 1
ATOM 685 C CA . GLY B 1 32 ? -2.742 0.146 5.819 1.00 18.87 24 GLY B CA 1
ATOM 686 C C . GLY B 1 32 ? -3.827 0.927 6.529 1.00 17.25 24 GLY B C 1
ATOM 687 O O . GLY B 1 32 ? -4.424 1.819 5.930 1.00 18.76 24 GLY B O 1
ATOM 688 N N . THR B 1 33 ? -4.109 0.600 7.784 1.00 16.33 25 THR B N 1
ATOM 689 C CA . THR B 1 33 ? -5.130 1.355 8.500 1.00 16.81 25 THR B CA 1
ATOM 690 C C . THR B 1 33 ? -4.544 2.749 8.689 1.00 16.55 25 THR B C 1
ATOM 691 O O . THR B 1 33 ? -3.319 2.924 8.648 1.00 17.18 25 THR B O 1
ATOM 695 N N . PHE B 1 34 ? -5.405 3.741 8.894 1.00 14.40 26 PHE B N 1
ATOM 696 C CA . PHE B 1 34 ? -4.926 5.111 9.064 1.00 14.97 26 PHE B CA 1
ATOM 697 C C . PHE B 1 34 ? -3.895 5.184 10.191 1.00 15.71 26 PHE B C 1
ATOM 698 O O . PHE B 1 34 ? -2.845 5.821 10.039 1.00 16.21 26 PHE B O 1
ATOM 706 N N . GLU B 1 35 ? -4.179 4.528 11.313 1.00 14.75 27 GLU B N 1
ATOM 707 C CA . GLU B 1 35 ? -3.232 4.556 12.421 1.00 15.11 27 GLU B CA 1
ATOM 708 C C . GLU B 1 35 ? -1.923 3.864 12.079 1.00 16.48 27 GLU B C 1
ATOM 709 O O . GLU B 1 35 ? -0.842 4.427 12.280 1.00 14.54 27 GLU B O 1
ATOM 715 N N . LYS B 1 36 ? -2.010 2.637 11.574 1.00 15.58 28 LYS B N 1
ATOM 716 C CA . LYS B 1 36 ? -0.791 1.910 11.251 1.00 15.83 28 LYS B CA 1
ATOM 717 C C . LYS B 1 36 ? 0.077 2.635 10.227 1.00 15.49 28 LYS B C 1
ATOM 718 O O . LYS B 1 36 ? 1.297 2.722 10.401 1.00 15.77 28 LYS B O 1
ATOM 724 N N . ALA B 1 37 ? -0.539 3.174 9.178 1.00 14.82 29 ALA B N 1
ATOM 725 C CA . ALA B 1 37 ? 0.216 3.878 8.143 1.00 16.14 29 ALA B CA 1
ATOM 726 C C . ALA B 1 37 ? 0.854 5.157 8.681 1.00 17.01 29 ALA B C 1
ATOM 727 O O . ALA B 1 37 ? 2.017 5.453 8.399 1.00 15.95 29 ALA B O 1
ATOM 729 N N . THR B 1 38 ? 0.093 5.908 9.466 1.00 13.93 30 THR B N 1
ATOM 730 C CA . THR B 1 38 ? 0.591 7.156 10.036 1.00 14.43 30 THR B CA 1
ATOM 731 C C . THR B 1 38 ? 1.748 6.917 11.009 1.00 14.52 30 THR B C 1
ATOM 732 O O . THR B 1 38 ? 2.788 7.572 10.912 1.00 14.68 30 THR B O 1
ATOM 736 N N . SER B 1 39 ? 1.583 5.975 11.931 1.00 14.67 31 SER B N 1
ATOM 737 C CA . SER B 1 39 ? 2.639 5.683 12.896 1.00 15.30 31 SER B CA 1
ATOM 738 C C . SER B 1 39 ? 3.888 5.142 12.214 1.00 15.52 31 SER B C 1
ATOM 739 O O . SER B 1 39 ? 5.002 5.458 12.632 1.00 15.69 31 SER B O 1
ATOM 742 N N . GLU B 1 40 ? 3.721 4.335 11.165 1.00 13.60 32 GLU B N 1
ATOM 743 C CA . GLU B 1 40 ? 4.899 3.800 10.481 1.00 14.68 32 GLU B CA 1
ATOM 744 C C . GLU B 1 40 ? 5.617 4.910 9.714 1.00 15.11 32 GLU B C 1
ATOM 745 O O . GLU B 1 40 ? 6.848 4.933 9.664 1.00 15.75 32 GLU B O 1
ATOM 751 N N . ALA B 1 41 ? 4.862 5.840 9.132 1.00 14.73 33 ALA B N 1
ATOM 752 C CA . ALA B 1 41 ? 5.483 6.947 8.404 1.00 16.07 33 ALA B CA 1
ATOM 753 C C . ALA B 1 41 ? 6.338 7.760 9.373 1.00 15.97 33 ALA B C 1
ATOM 754 O O . ALA B 1 41 ? 7.474 8.130 9.070 1.00 14.50 33 ALA B O 1
ATOM 756 N N . TYR B 1 42 ? 5.792 8.041 10.551 1.00 14.92 34 TYR B N 1
ATOM 757 C CA . TYR B 1 42 ? 6.546 8.809 11.530 1.00 15.73 34 TYR B CA 1
ATOM 758 C C . TYR B 1 42 ? 7.760 8.027 12.032 1.00 14.65 34 TYR B C 1
ATOM 759 O O . TYR B 1 42 ? 8.828 8.602 12.241 1.00 15.57 34 TYR B O 1
ATOM 768 N N . ALA B 1 43 ? 7.601 6.717 12.218 1.00 14.86 35 ALA B N 1
ATOM 769 C CA . ALA B 1 43 ? 8.720 5.898 12.680 1.00 16.50 35 ALA B CA 1
ATOM 770 C C . ALA B 1 43 ? 9.823 5.926 11.623 1.00 16.82 35 ALA B C 1
ATOM 771 O O . ALA B 1 43 ? 11.014 6.018 11.953 1.00 17.21 35 ALA B O 1
ATOM 773 N N . TYR B 1 44 ? 9.432 5.847 10.353 1.00 14.17 36 TYR B N 1
ATOM 774 C CA . TYR B 1 44 ? 10.417 5.894 9.276 1.00 14.78 36 TYR B CA 1
ATOM 775 C C . TYR B 1 44 ? 11.139 7.247 9.292 1.00 15.87 36 TYR B C 1
ATOM 776 O O . TYR B 1 44 ? 12.365 7.304 9.200 1.00 17.11 36 TYR B O 1
ATOM 785 N N . ALA B 1 45 ? 10.385 8.335 9.414 1.00 16.53 37 ALA B N 1
ATOM 786 C CA . ALA B 1 45 ? 10.996 9.662 9.442 1.00 15.34 37 ALA B CA 1
ATOM 787 C C . ALA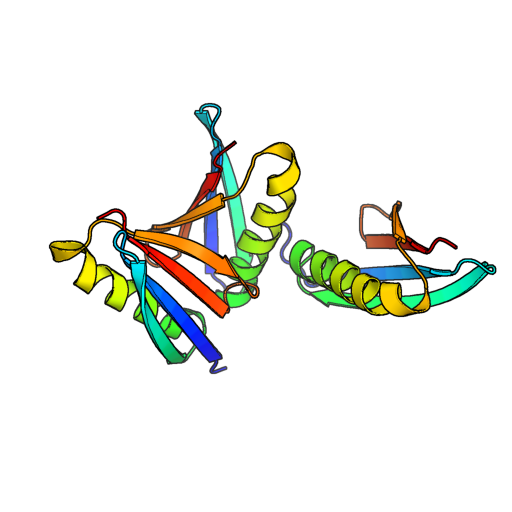 B 1 45 ? 12.007 9.760 10.590 1.00 16.40 37 ALA B C 1
ATOM 788 O O . ALA B 1 45 ? 13.066 10.374 10.447 1.00 16.08 37 ALA B O 1
ATOM 790 N N . ASP B 1 46 ? 11.691 9.152 11.730 1.00 15.45 38 ASP B N 1
ATOM 791 C CA . ASP B 1 46 ? 12.607 9.197 12.859 1.00 16.91 38 ASP B CA 1
ATOM 792 C C . ASP B 1 46 ? 13.963 8.546 12.545 1.00 17.76 38 ASP B C 1
ATOM 793 O O . ASP B 1 46 ? 14.993 8.971 13.082 1.00 19.33 38 ASP B O 1
ATOM 798 N N . THR B 1 47 ? 13.979 7.532 11.681 1.00 16.55 39 THR B N 1
ATOM 799 C CA . THR B 1 47 ? 15.247 6.873 11.343 1.00 18.09 39 THR B CA 1
ATOM 800 C C . THR B 1 47 ? 16.152 7.780 10.521 1.00 18.29 39 THR B C 1
ATOM 801 O O . THR B 1 47 ? 17.345 7.503 10.373 1.00 20.81 39 THR B O 1
ATOM 805 N N . LEU B 1 48 ? 15.593 8.863 9.992 1.00 17.14 40 LEU B N 1
ATOM 806 C CA . LEU B 1 48 ? 16.364 9.786 9.160 1.00 18.31 40 LEU B CA 1
ATOM 807 C C . LEU B 1 48 ? 16.952 10.973 9.917 1.00 20.07 40 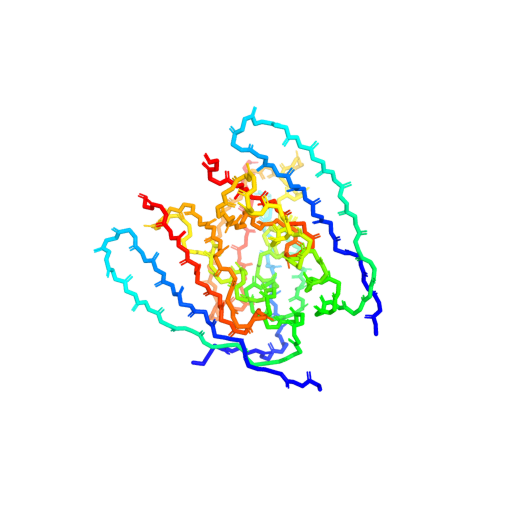LEU B C 1
ATOM 808 O O . LEU B 1 48 ? 17.728 11.743 9.355 1.00 20.29 40 LEU B O 1
ATOM 813 N N . LYS B 1 49 ? 16.601 11.111 11.192 1.00 17.66 41 LYS B N 1
ATOM 814 C CA . LYS B 1 49 ? 17.077 12.233 11.995 1.00 19.48 41 LYS B CA 1
ATOM 815 C C . LYS B 1 49 ? 18.588 12.327 12.188 1.00 21.26 41 LYS B C 1
ATOM 816 O O . LYS B 1 49 ? 19.158 13.410 12.096 1.00 21.75 41 LYS B O 1
ATOM 822 N N . LYS B 1 50 ? 19.237 11.206 12.469 1.00 23.86 42 LYS B N 1
ATOM 823 C CA . LYS B 1 50 ? 20.680 11.235 12.695 1.00 27.30 42 LYS B CA 1
ATOM 824 C C . LYS B 1 50 ? 21.452 11.913 11.573 1.00 27.05 42 LYS B C 1
ATOM 825 O O . LYS B 1 50 ? 22.327 12.742 11.830 1.00 29.26 42 LYS B O 1
ATOM 831 N N . ASP B 1 51 ? 21.122 11.578 10.331 1.00 24.60 43 ASP B N 1
ATOM 832 C CA . ASP B 1 51 ? 21.825 12.157 9.191 1.00 25.41 43 ASP B CA 1
ATOM 833 C C . ASP B 1 51 ? 21.156 13.343 8.503 1.00 23.69 43 ASP B C 1
ATOM 834 O O . ASP B 1 51 ? 21.789 14.014 7.689 1.00 25.34 43 ASP B O 1
ATOM 839 N N . ASN B 1 52 ? 19.893 13.613 8.816 1.00 19.71 44 ASN B N 1
ATOM 840 C CA . ASN B 1 52 ? 19.200 14.713 8.156 1.00 17.47 44 ASN B CA 1
ATOM 841 C C . ASN B 1 52 ? 18.630 15.777 9.077 1.00 17.57 44 ASN B C 1
ATOM 842 O O . ASN B 1 52 ? 18.087 16.779 8.607 1.00 17.57 44 ASN B O 1
ATOM 847 N N . GLY B 1 53 ? 18.756 15.566 10.384 1.00 17.76 45 GLY B N 1
ATOM 848 C CA . GLY B 1 53 ? 18.264 16.551 11.333 1.00 18.67 45 GLY B CA 1
ATOM 849 C C . GLY B 1 53 ? 16.876 16.268 11.870 1.00 16.94 45 GLY B C 1
ATOM 850 O O . GLY B 1 53 ? 16.219 15.322 11.441 1.00 18.29 45 GLY B O 1
ATOM 851 N N . GLU B 1 54 ? 16.439 17.094 12.816 1.00 16.56 46 GLU B N 1
ATOM 852 C CA . GLU B 1 54 ? 15.115 16.947 13.418 1.00 16.10 46 GLU B CA 1
ATOM 853 C C . GLU B 1 54 ? 14.049 17.293 12.390 1.00 16.12 46 GLU B C 1
ATOM 854 O O . GLU B 1 54 ? 14.299 18.065 11.463 1.00 15.91 46 GLU B O 1
ATOM 860 N N . TRP B 1 55 ? 12.857 16.727 12.553 1.00 15.90 47 TRP B N 1
ATOM 861 C CA . TRP B 1 55 ? 11.778 17.002 11.613 1.00 15.40 47 TRP B CA 1
ATOM 862 C C . TRP B 1 55 ? 10.475 17.400 12.287 1.00 14.67 47 TRP B C 1
ATOM 863 O O . TRP B 1 55 ? 10.257 17.128 13.469 1.00 15.92 47 TRP B O 1
ATOM 874 N N . THR B 1 56 ? 9.634 18.083 11.519 1.00 14.94 48 THR B N 1
ATOM 875 C CA . THR B 1 56 ? 8.297 18.462 11.961 1.00 14.07 48 THR B CA 1
ATOM 876 C C . THR B 1 56 ? 7.456 18.201 10.728 1.00 15.05 48 THR B C 1
ATOM 877 O O . THR B 1 56 ? 7.978 18.144 9.614 1.00 15.90 48 THR B O 1
ATOM 881 N N . VAL B 1 57 ? 6.156 18.035 10.916 1.00 14.10 49 VAL B N 1
ATOM 882 C CA . VAL B 1 57 ? 5.302 17.761 9.778 1.00 15.44 49 VAL B CA 1
ATOM 883 C C . VAL B 1 57 ? 4.203 18.790 9.566 1.00 16.75 49 VAL B C 1
ATOM 884 O O . VAL B 1 57 ? 3.559 19.241 10.520 1.00 17.74 49 VAL B O 1
ATOM 888 N N . ASP B 1 58 ? 4.042 19.192 8.307 1.00 16.49 50 ASP B N 1
ATOM 889 C CA . ASP B 1 58 ? 2.983 20.100 7.894 1.00 16.96 50 ASP B CA 1
ATOM 890 C C . ASP B 1 58 ? 1.964 19.100 7.350 1.00 16.77 50 ASP B C 1
ATOM 891 O O . ASP B 1 58 ? 2.238 18.383 6.385 1.00 16.90 50 ASP B O 1
ATOM 896 N N . VAL B 1 59 ? 0.802 19.039 7.987 1.00 17.95 51 VAL B N 1
ATOM 897 C CA . VAL B 1 59 ? -0.240 18.094 7.598 1.00 21.42 51 VAL B CA 1
ATOM 898 C C . VAL B 1 59 ? -1.166 18.671 6.540 1.00 25.22 51 VAL B C 1
ATOM 899 O O . VAL B 1 59 ? -1.781 19.716 6.742 1.00 28.95 51 VAL B O 1
ATOM 903 N N . ALA B 1 60 ? -1.258 17.984 5.407 1.00 21.32 52 ALA B N 1
ATOM 904 C CA . ALA B 1 60 ? -2.108 18.431 4.309 1.00 20.97 52 ALA B CA 1
ATOM 905 C C . ALA B 1 60 ? -3.071 17.324 3.912 1.00 23.44 52 ALA B C 1
ATOM 906 O O . ALA B 1 60 ? -2.934 16.178 4.353 1.00 22.04 52 ALA B O 1
ATOM 908 N N . ASP B 1 61 ? -4.055 17.678 3.090 1.00 23.76 53 ASP B N 1
ATOM 909 C CA . ASP B 1 61 ? -5.034 16.717 2.599 1.00 24.09 53 ASP B CA 1
ATOM 910 C C . ASP B 1 61 ? -5.646 15.845 3.690 1.00 23.13 53 ASP B C 1
ATOM 911 O O . ASP B 1 61 ? -5.822 14.639 3.509 1.00 23.57 53 ASP B O 1
ATOM 916 N N . LYS B 1 62 ? -5.973 16.467 4.818 1.00 23.96 54 LYS B N 1
ATOM 917 C CA . LYS B 1 62 ? -6.591 15.778 5.941 1.00 23.70 54 LYS B CA 1
ATOM 918 C C . LYS B 1 62 ? -5.770 14.610 6.482 1.00 23.61 54 LYS B C 1
ATOM 919 O O . LYS B 1 62 ? -6.322 13.617 6.962 1.00 22.72 54 LYS B O 1
ATOM 925 N N . GLY B 1 63 ? -4.449 14.733 6.405 1.00 21.13 55 GLY B N 1
ATOM 926 C CA . GLY B 1 63 ? -3.589 13.684 6.919 1.00 22.60 55 GLY B CA 1
ATOM 927 C C . GLY B 1 63 ? -3.126 12.683 5.883 1.00 19.10 55 GLY B C 1
ATOM 928 O O . GLY B 1 63 ? -2.315 11.807 6.187 1.00 19.55 55 GLY B O 1
ATOM 929 N N . TYR B 1 64 ? -3.619 12.795 4.656 1.00 19.08 56 TYR B N 1
ATOM 930 C CA . TYR B 1 64 ? -3.207 11.849 3.636 1.00 18.83 56 TYR B CA 1
ATOM 931 C C . TYR B 1 64 ? -1.926 12.268 2.944 1.00 19.15 56 TYR B C 1
ATOM 932 O O . TYR B 1 64 ? -1.350 11.499 2.180 1.00 18.85 56 TYR B O 1
ATOM 941 N N . THR B 1 65 ? -1.491 13.497 3.212 1.00 18.62 57 THR B N 1
ATOM 942 C CA . THR B 1 65 ? -0.242 14.004 2.659 1.00 18.21 57 THR B CA 1
ATOM 943 C C . THR B 1 65 ? 0.538 14.584 3.834 1.00 18.13 57 THR B C 1
ATOM 944 O O . THR B 1 65 ? 0.150 15.603 4.401 1.00 19.82 57 THR B O 1
ATOM 948 N N . LEU B 1 66 ? 1.624 13.919 4.208 1.00 16.41 58 LEU B N 1
ATOM 949 C CA . LEU B 1 66 ? 2.439 14.374 5.323 1.00 15.02 58 LEU B CA 1
ATOM 950 C C . LEU B 1 66 ? 3.695 15.027 4.778 1.00 15.06 58 LEU B C 1
ATOM 951 O O . LEU B 1 66 ? 4.556 14.344 4.234 1.00 16.25 58 LEU B O 1
ATOM 956 N N . ASN B 1 67 ? 3.784 16.350 4.910 1.00 15.86 59 ASN B N 1
ATOM 957 C CA . ASN B 1 67 ? 4.953 17.072 4.420 1.00 15.46 59 ASN B CA 1
ATOM 958 C C . ASN B 1 67 ? 5.931 17.165 5.575 1.00 15.00 59 ASN B C 1
ATOM 959 O O . ASN B 1 67 ? 5.858 18.065 6.418 1.00 15.28 59 ASN B O 1
ATOM 964 N N . ILE B 1 68 ? 6.843 16.197 5.596 1.00 15.20 60 ILE B N 1
ATOM 965 C CA . ILE B 1 68 ? 7.829 16.063 6.655 1.00 14.72 60 ILE B CA 1
ATOM 966 C C . ILE B 1 68 ? 9.101 16.818 6.312 1.00 16.13 60 ILE B C 1
ATOM 967 O O . ILE B 1 68 ? 9.855 16.423 5.424 1.00 15.42 60 ILE B O 1
ATOM 972 N N . LYS B 1 69 ? 9.326 17.905 7.040 1.00 14.44 61 LYS B N 1
ATOM 973 C CA . LYS B 1 69 ? 10.473 18.773 6.801 1.00 15.93 61 LYS B CA 1
ATOM 974 C C . LYS B 1 69 ? 11.619 18.571 7.779 1.00 15.47 61 LYS B C 1
ATOM 9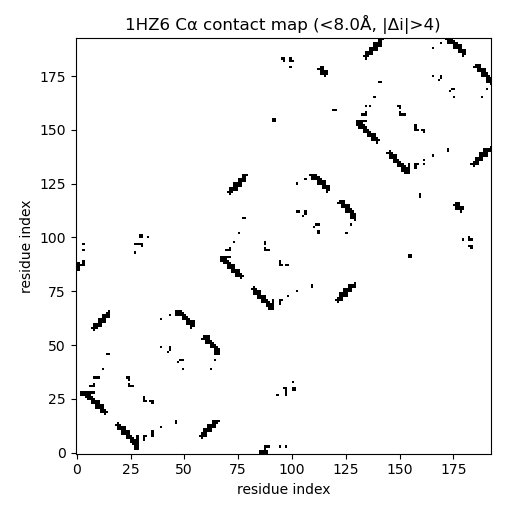75 O O . LYS B 1 69 ? 11.447 18.708 8.994 1.00 17.45 61 LYS B O 1
ATOM 981 N N . PHE B 1 70 ? 12.794 18.253 7.243 1.00 14.78 62 PHE B N 1
ATOM 982 C CA . PHE B 1 70 ? 13.983 18.056 8.066 1.00 16.46 62 PHE B CA 1
ATOM 983 C C . PHE B 1 70 ? 14.779 19.353 8.137 1.00 17.60 62 PHE B C 1
ATOM 984 O O . PHE B 1 70 ? 14.901 20.071 7.143 1.00 19.26 62 PHE B O 1
ATOM 992 N N . ALA B 1 71 ? 15.318 19.642 9.319 1.00 16.04 63 ALA B N 1
ATOM 993 C CA . ALA B 1 71 ? 16.060 20.879 9.553 1.00 18.72 63 ALA B CA 1
ATOM 994 C C . ALA B 1 71 ? 17.520 20.857 9.131 1.00 21.26 63 ALA B C 1
ATOM 995 O O . ALA B 1 71 ? 18.134 21.916 8.983 1.00 21.51 63 ALA B O 1
ATOM 997 N N . GLY B 1 72 ? 18.072 19.663 8.956 1.00 20.16 64 GLY B N 1
ATOM 998 C CA . GLY B 1 72 ? 19.471 19.543 8.576 1.00 22.91 64 GLY B CA 1
ATOM 999 C C . GLY B 1 72 ? 20.406 19.675 9.768 1.00 27.89 64 GLY B C 1
ATOM 1000 O O . GLY B 1 72 ? 21.640 19.690 9.559 1.00 28.52 64 GLY B O 1
ATOM 1002 N N . GLU C 1 10 ? -12.413 1.039 17.008 1.00 43.57 2 GLU C N 1
ATOM 1003 C CA . GLU C 1 10 ? -11.419 1.194 18.108 1.00 41.70 2 GLU C CA 1
ATOM 1004 C C . GLU C 1 10 ? -11.179 2.664 18.442 1.00 38.87 2 GLU C C 1
ATOM 1005 O O . GLU C 1 10 ? -10.639 3.418 17.629 1.00 35.36 2 GLU C O 1
ATOM 1011 N N . GLU C 1 11 ? -11.590 3.064 19.643 1.00 34.88 3 GLU C N 1
ATOM 1012 C CA . GLU C 1 11 ? -11.427 4.444 20.090 1.00 31.17 3 GLU C CA 1
ATOM 1013 C C . GLU C 1 11 ? -10.053 4.682 20.706 1.00 27.27 3 GLU C C 1
ATOM 1014 O O . GLU C 1 11 ? -9.489 3.807 21.366 1.00 26.57 3 GLU C O 1
ATOM 1020 N N . VAL C 1 12 ? -9.519 5.875 20.477 1.00 18.26 4 VAL C N 1
ATOM 1021 C CA . VAL C 1 12 ? -8.226 6.255 21.031 1.00 16.72 4 VAL C CA 1
ATOM 1022 C C . VAL C 1 12 ? -8.335 7.684 21.542 1.00 17.21 4 VAL C C 1
ATOM 1023 O O . VAL C 1 12 ? -9.352 8.354 21.338 1.00 16.64 4 VAL C O 1
ATOM 1027 N N . THR C 1 13 ? -7.288 8.137 22.220 1.00 13.09 5 THR C N 1
ATOM 1028 C CA . THR C 1 13 ? -7.234 9.505 22.722 1.00 14.92 5 THR C CA 1
ATOM 1029 C C . THR C 1 13 ? -5.952 10.130 22.186 1.00 15.67 5 THR C C 1
ATOM 1030 O O . THR C 1 13 ? -4.861 9.626 22.450 1.00 14.67 5 THR C O 1
ATOM 1034 N N . ILE C 1 14 ? -6.094 11.210 21.419 1.00 14.31 6 ILE C N 1
ATOM 1035 C CA . ILE C 1 14 ? -4.946 11.913 20.845 1.00 14.36 6 ILE C CA 1
ATOM 1036 C C . ILE C 1 14 ? -4.695 13.168 21.674 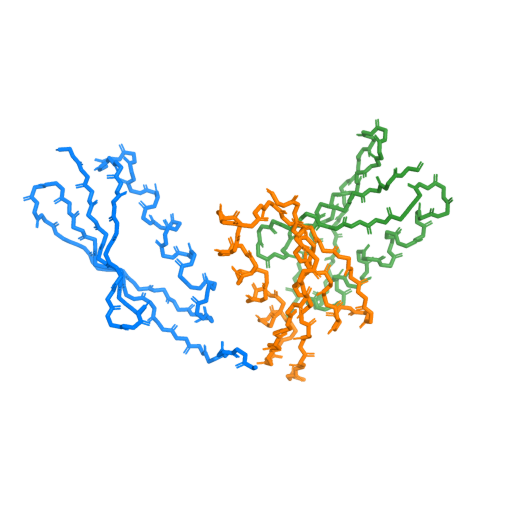1.00 16.03 6 ILE C C 1
ATOM 1037 O O . ILE C 1 14 ? -5.612 13.963 21.889 1.00 15.65 6 ILE C O 1
ATOM 1042 N N . LYS C 1 15 ? -3.463 13.334 22.147 1.00 15.42 7 LYS C N 1
ATOM 1043 C CA . LYS C 1 15 ? -3.108 14.495 22.951 1.00 15.63 7 LYS C CA 1
ATOM 1044 C C . LYS C 1 15 ? -2.443 15.552 22.092 1.00 15.23 7 LYS C C 1
ATOM 1045 O O . LYS C 1 15 ? -1.490 15.268 21.368 1.00 17.76 7 LYS C O 1
ATOM 1051 N N . ALA C 1 16 ? -2.962 16.770 22.175 1.00 13.31 8 ALA C N 1
ATOM 1052 C CA . ALA C 1 16 ? -2.411 17.882 21.423 1.00 13.73 8 ALA C CA 1
ATOM 1053 C C . ALA C 1 16 ? -1.915 18.961 22.370 1.00 14.48 8 ALA C C 1
ATOM 1054 O O . ALA C 1 16 ? -2.673 19.473 23.193 1.00 14.66 8 ALA C O 1
ATOM 1056 N N . ASN C 1 17 ? -0.630 19.273 22.277 1.00 13.93 9 ASN C N 1
ATOM 1057 C CA . ASN C 1 17 ? -0.056 20.344 23.072 1.00 14.29 9 ASN C CA 1
ATOM 1058 C C . ASN C 1 17 ? 0.088 21.472 22.054 1.00 15.15 9 ASN C C 1
ATOM 1059 O O . ASN C 1 17 ? 0.933 21.396 21.164 1.00 16.29 9 ASN C O 1
ATOM 1064 N N . LEU C 1 18 ? -0.774 22.485 22.154 1.00 15.55 10 LEU C N 1
ATOM 1065 C CA . LEU C 1 18 ? -0.743 23.610 21.221 1.00 15.63 10 LEU C CA 1
ATOM 1066 C C . LEU C 1 18 ? 0.124 24.708 21.806 1.00 18.37 10 LEU C C 1
ATOM 1067 O O . LEU C 1 18 ? -0.222 25.338 22.811 1.00 18.27 10 LEU C O 1
ATOM 1072 N N . ILE C 1 19 ? 1.264 24.916 21.152 1.00 16.86 11 ILE C N 1
ATOM 1073 C CA . ILE C 1 19 ? 2.279 25.865 21.589 1.00 15.13 11 ILE C CA 1
ATOM 1074 C C . ILE C 1 19 ? 2.426 27.055 20.652 1.00 16.49 11 ILE C C 1
ATOM 1075 O O . ILE C 1 19 ? 2.811 26.898 19.493 1.00 17.94 11 ILE C O 1
ATOM 1080 N N . PHE C 1 20 ? 2.129 28.245 21.163 1.00 15.05 12 PHE C N 1
ATOM 1081 C CA . PHE C 1 20 ? 2.252 29.460 20.368 1.00 15.77 12 PHE C CA 1
ATOM 1082 C C . PHE C 1 20 ? 3.713 29.899 20.347 1.00 13.91 12 PHE C C 1
ATOM 1083 O O . PHE C 1 20 ? 4.512 29.487 21.191 1.00 17.48 12 PHE C O 1
ATOM 1091 N N . ALA C 1 21 ? 4.062 30.730 19.372 1.00 16.20 13 ALA C N 1
ATOM 1092 C CA . ALA C 1 21 ? 5.429 31.210 19.253 1.00 18.88 13 ALA C CA 1
ATOM 1093 C C . ALA C 1 21 ? 5.847 31.970 20.508 1.00 16.91 13 ALA C C 1
ATOM 1094 O O . ALA C 1 21 ? 7.039 32.034 20.835 1.00 20.13 13 ALA C O 1
ATOM 1096 N N . ASN C 1 22 ? 4.873 32.537 21.213 1.00 16.79 14 ASN C N 1
ATOM 1097 C CA . ASN C 1 22 ? 5.178 33.294 22.423 1.00 15.73 14 ASN C CA 1
ATOM 1098 C C . ASN C 1 22 ? 5.354 32.406 23.651 1.00 16.57 14 ASN C C 1
ATOM 1099 O O . ASN C 1 22 ? 5.637 32.898 24.746 1.00 16.30 14 ASN C O 1
ATOM 1104 N N . GLY C 1 23 ? 5.211 31.096 23.467 1.00 15.70 15 GLY C N 1
ATOM 1105 C CA . GLY C 1 23 ? 5.377 30.183 24.588 1.00 16.90 15 GLY C CA 1
ATOM 1106 C C . GLY C 1 23 ? 4.099 29.760 25.289 1.00 16.90 15 GLY C C 1
ATOM 1107 O O . GLY C 1 23 ? 4.122 28.826 26.096 1.00 18.04 15 GLY C O 1
ATOM 1108 N N . SER C 1 24 ? 2.987 30.430 24.995 1.00 15.42 16 SER C N 1
ATOM 1109 C CA . SER C 1 24 ? 1.714 30.075 25.623 1.00 16.52 16 SER C CA 1
ATOM 1110 C C . SER C 1 24 ? 1.321 28.687 25.146 1.00 17.86 16 SER C C 1
ATOM 1111 O O . SER C 1 24 ? 1.259 28.431 23.941 1.00 17.67 16 SER C O 1
ATOM 1114 N N . THR C 1 25 ? 1.038 27.802 26.097 1.00 15.07 17 THR C N 1
ATOM 1115 C CA . THR C 1 25 ? 0.701 26.427 25.772 1.00 16.02 17 THR C CA 1
ATOM 1116 C C . THR C 1 25 ? -0.602 25.962 26.401 1.00 16.22 17 THR C C 1
ATOM 1117 O O . THR C 1 25 ? -0.972 26.409 27.487 1.00 17.91 17 THR C O 1
ATOM 1121 N N . GLN C 1 26 ? -1.297 25.071 25.702 1.00 15.79 18 GLN C N 1
ATOM 1122 C CA . GLN C 1 26 ? -2.532 24.484 26.204 1.00 16.05 18 GLN C CA 1
ATOM 1123 C C . GLN C 1 26 ? -2.512 23.020 25.778 1.00 16.17 18 GLN C C 1
ATOM 1124 O O . GLN C 1 26 ? -1.950 22.678 24.738 1.00 17.97 18 GLN C O 1
ATOM 1130 N N . THR C 1 27 ? -3.103 22.158 26.594 1.00 15.64 19 THR C N 1
ATOM 1131 C CA . THR C 1 27 ? -3.144 20.738 26.291 1.00 15.39 19 THR C CA 1
ATOM 1132 C C . THR C 1 27 ? -4.592 20.277 26.205 1.00 16.14 19 THR C C 1
ATOM 1133 O O . THR C 1 27 ? -5.377 20.444 27.148 1.00 16.77 19 THR C O 1
ATOM 1137 N N . ALA C 1 28 ? -4.940 19.713 25.058 1.00 15.38 20 ALA C N 1
ATOM 1138 C CA . ALA C 1 28 ? -6.285 19.219 24.826 1.00 16.14 20 ALA C CA 1
ATOM 1139 C C . ALA C 1 28 ? -6.173 17.788 24.331 1.00 17.35 20 ALA C C 1
ATOM 1140 O O . ALA C 1 28 ? -5.223 17.442 23.630 1.00 18.14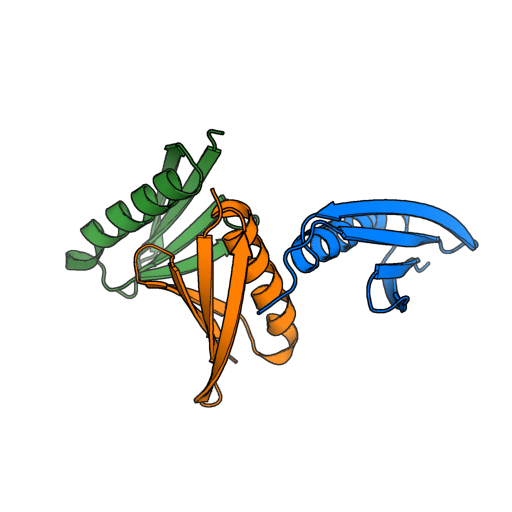 20 ALA C O 1
ATOM 1142 N N . GLU C 1 29 ? -7.140 16.954 24.696 1.00 14.08 21 GLU C N 1
ATOM 1143 C CA . GLU C 1 29 ? -7.127 15.563 24.267 1.00 15.20 21 GLU C CA 1
ATOM 1144 C C . GLU C 1 29 ? -8.435 15.290 23.549 1.00 16.63 21 GLU C C 1
ATOM 1145 O O . GLU C 1 29 ? -9.496 15.739 23.991 1.00 18.99 21 GLU C O 1
ATOM 1151 N N . PHE C 1 30 ? -8.357 14.565 22.440 1.00 14.96 22 PHE C N 1
ATOM 1152 C CA . PHE C 1 30 ? -9.547 14.259 21.662 1.00 14.57 22 PHE C CA 1
ATOM 1153 C C . PHE C 1 30 ? -9.754 12.764 21.551 1.00 17.57 22 PHE C C 1
ATOM 1154 O O . PHE C 1 30 ? -8.827 12.022 21.220 1.00 16.12 22 PHE C O 1
ATOM 1162 N N . LYS C 1 31 ? -10.979 12.329 21.835 1.00 17.12 23 LYS C N 1
ATOM 1163 C CA . LYS C 1 31 ? -11.321 10.916 21.768 1.00 18.08 23 LYS C CA 1
ATOM 1164 C C . LYS C 1 31 ? -12.131 10.599 20.519 1.00 18.37 23 LYS C C 1
ATOM 1165 O O . LYS C 1 31 ? -13.009 11.367 20.126 1.00 18.23 23 LYS C O 1
ATOM 1171 N N . GLY C 1 32 ? -11.818 9.462 19.902 1.00 17.04 24 GLY C N 1
ATOM 1172 C CA . GLY C 1 32 ? -12.511 9.021 18.699 1.00 18.31 24 GLY C CA 1
ATOM 1173 C C . GLY C 1 32 ? -11.629 8.013 17.986 1.00 16.69 24 GLY C C 1
ATOM 1174 O O . GLY C 1 32 ? -10.688 7.493 18.590 1.00 17.61 24 GLY C O 1
ATOM 1175 N N . THR C 1 33 ? -11.922 7.707 16.727 1.00 18.00 25 THR C N 1
ATOM 1176 C CA . THR C 1 33 ? -11.051 6.785 16.002 1.00 17.19 25 THR C CA 1
ATOM 1177 C C . THR C 1 33 ? -9.726 7.534 15.881 1.00 15.75 25 THR C C 1
ATOM 1178 O O . THR C 1 33 ? -9.677 8.750 16.089 1.00 16.02 25 THR C O 1
ATOM 1182 N N . PHE C 1 34 ? -8.652 6.833 15.551 1.00 15.95 26 PHE C N 1
ATOM 1183 C CA . PHE C 1 34 ? -7.368 7.519 15.413 1.00 16.10 26 PHE C CA 1
ATOM 1184 C C . PHE C 1 34 ? -7.478 8.645 14.376 1.00 15.82 26 PHE C C 1
ATOM 1185 O O . PHE C 1 34 ? -7.015 9.769 14.605 1.00 16.13 26 PHE C O 1
ATOM 1193 N N . GLU C 1 35 ? -8.106 8.357 13.240 1.00 15.75 27 GLU C N 1
ATOM 1194 C CA . GLU C 1 35 ? -8.244 9.363 12.193 1.00 15.22 27 GLU C CA 1
ATOM 1195 C C . GLU C 1 35 ? -9.110 10.547 12.613 1.00 17.41 27 GLU C C 1
ATOM 1196 O O . GLU C 1 35 ? -8.726 11.695 12.406 1.00 16.94 27 GLU C O 1
ATOM 1202 N N . LYS C 1 36 ? -10.269 10.270 13.206 1.00 15.75 28 LYS C N 1
ATOM 1203 C CA . LYS C 1 36 ? -11.178 11.336 13.614 1.00 17.65 28 LYS C CA 1
ATOM 1204 C C . LYS C 1 36 ? -10.620 12.211 14.727 1.00 17.19 28 LYS C C 1
ATOM 1205 O O . LYS C 1 36 ? -10.730 13.441 14.668 1.00 16.59 28 LYS C O 1
ATOM 1211 N N . ALA C 1 37 ? -10.020 11.587 15.735 1.00 16.10 29 ALA C N 1
ATOM 1212 C CA . ALA C 1 37 ? -9.453 12.338 16.851 1.00 15.49 29 ALA C CA 1
ATOM 1213 C C . ALA C 1 37 ? -8.299 13.209 16.351 1.00 15.80 29 ALA C C 1
ATOM 1214 O O . ALA C 1 37 ? -8.152 14.364 16.760 1.00 15.82 29 ALA C O 1
ATOM 1216 N N . THR C 1 38 ? -7.481 12.657 15.462 1.00 14.64 30 THR C N 1
ATOM 1217 C CA . THR C 1 38 ? -6.371 13.423 14.913 1.00 14.66 30 THR C CA 1
ATOM 1218 C C . THR C 1 38 ? -6.907 14.618 14.123 1.00 16.32 30 THR C C 1
ATOM 1219 O O . THR C 1 38 ? -6.419 15.735 14.272 1.00 16.68 30 THR C O 1
ATOM 1223 N N . SER C 1 39 ? -7.924 14.388 13.296 1.00 17.18 31 SER C N 1
ATOM 1224 C CA . SER C 1 39 ? -8.496 15.474 12.503 1.00 17.10 31 SER C CA 1
ATOM 1225 C C . SER C 1 39 ? -9.110 16.562 13.391 1.00 16.83 31 SER C C 1
ATOM 1226 O O . SER C 1 39 ? -9.081 17.739 13.033 1.00 16.95 31 SER C O 1
ATOM 1229 N N . GLU C 1 40 ? -9.656 16.174 14.543 1.00 15.83 32 GLU C N 1
ATOM 1230 C CA . GLU C 1 40 ? -10.246 17.144 15.465 1.00 14.61 32 GLU C CA 1
ATOM 1231 C C . GLU C 1 40 ? -9.154 18.034 16.037 1.00 15.29 32 GLU C C 1
ATOM 1232 O O . GLU C 1 40 ? -9.340 19.239 16.193 1.00 15.98 32 GLU C O 1
ATOM 1238 N N . ALA C 1 41 ? -8.003 17.442 16.336 1.00 15.20 33 ALA C N 1
ATOM 1239 C CA . ALA C 1 41 ? -6.902 18.225 16.874 1.00 16.05 33 ALA C CA 1
ATOM 1240 C C . ALA C 1 41 ? -6.440 19.237 15.828 1.00 16.33 33 ALA C C 1
ATOM 1241 O O . ALA C 1 41 ? -6.248 20.411 16.137 1.00 14.80 33 ALA C O 1
ATOM 1243 N N . TYR C 1 42 ? -6.282 18.788 14.586 1.00 15.16 34 TYR C N 1
ATOM 1244 C CA . TYR C 1 42 ? -5.817 19.690 13.547 1.00 14.61 34 TYR C CA 1
ATOM 1245 C C . TYR C 1 42 ? -6.860 20.719 13.139 1.00 15.86 34 TYR C C 1
ATOM 1246 O O . TYR C 1 42 ? -6.513 21.838 12.776 1.00 17.31 34 TYR C O 1
ATOM 1255 N N . ALA C 1 43 ? -8.136 20.356 13.214 1.00 16.67 35 ALA C N 1
ATOM 1256 C CA . ALA C 1 43 ? -9.189 21.311 12.880 1.00 19.20 35 ALA C CA 1
ATOM 1257 C C . ALA C 1 43 ? -9.151 22.430 13.918 1.00 17.44 35 ALA C C 1
ATOM 1258 O O . ALA C 1 43 ? -9.326 23.608 13.591 1.00 16.84 35 ALA C O 1
ATOM 1260 N N . TYR C 1 44 ? -8.909 22.062 15.174 1.00 16.94 36 TYR C N 1
ATOM 1261 C CA . TYR C 1 44 ? -8.838 23.056 16.234 1.00 16.97 36 TYR C CA 1
ATOM 1262 C C . TYR C 1 44 ? -7.624 23.959 16.004 1.00 17.43 36 TYR C C 1
ATOM 1263 O O . TYR C 1 44 ? -7.713 25.181 16.140 1.00 18.70 36 TYR C O 1
ATOM 1272 N N . ALA C 1 45 ? -6.492 23.364 15.636 1.00 17.03 37 ALA C N 1
ATOM 1273 C CA . ALA C 1 45 ? -5.297 24.154 15.375 1.00 16.66 37 ALA C CA 1
ATOM 1274 C C . ALA C 1 45 ? -5.568 25.155 14.248 1.00 19.27 37 ALA C C 1
ATOM 1275 O O . ALA C 1 45 ? -5.092 26.292 14.280 1.00 17.94 37 ALA C O 1
ATOM 1277 N N . ASP C 1 46 ? -6.339 24.736 13.253 1.00 17.21 38 ASP C N 1
ATOM 1278 C CA . ASP C 1 46 ? -6.645 25.625 12.139 1.00 18.51 38 ASP C CA 1
ATOM 1279 C C . ASP C 1 46 ? -7.441 26.856 12.582 1.00 19.44 38 ASP C C 1
ATOM 1280 O O . ASP C 1 46 ? -7.276 27.930 12.009 1.00 23.16 38 ASP C O 1
ATOM 1285 N N . THR C 1 47 ? -8.291 26.715 13.597 1.00 20.17 39 THR C N 1
ATOM 1286 C CA . THR C 1 47 ? -9.072 27.867 14.065 1.00 20.52 39 THR C CA 1
ATOM 1287 C C . THR C 1 47 ? -8.177 28.895 14.755 1.00 21.74 39 THR C C 1
ATOM 1288 O O . THR C 1 47 ? -8.574 30.045 14.944 1.00 20.90 39 THR C O 1
ATOM 1292 N N . LEU C 1 48 ? -6.966 28.479 15.121 1.00 19.10 40 LEU C N 1
ATOM 1293 C CA . LEU C 1 48 ? -6.023 29.355 15.808 1.00 19.38 40 LEU C CA 1
ATOM 1294 C C . LEU C 1 48 ? -4.990 30.020 14.897 1.00 20.02 40 LEU C C 1
ATOM 1295 O O . LEU C 1 48 ? -4.198 30.841 15.358 1.00 20.11 40 LEU C O 1
ATOM 1300 N N . LYS C 1 49 ? -4.989 29.667 13.616 1.00 20.53 41 LYS C N 1
ATOM 1301 C CA . LYS C 1 49 ? -4.015 30.237 12.684 1.00 23.01 41 LYS C CA 1
ATOM 1302 C C . LYS C 1 49 ? -4.200 31.729 12.438 1.00 25.34 41 LYS C C 1
ATOM 1303 O O . LYS C 1 49 ? -3.226 32.468 12.269 1.00 25.09 41 LYS C O 1
ATOM 1309 N N . LYS C 1 50 ? -5.453 32.167 12.416 1.00 27.25 42 LYS C N 1
ATOM 1310 C CA . LYS C 1 50 ? -5.761 33.571 12.174 1.00 31.04 42 LYS C CA 1
ATOM 1311 C C . LYS C 1 50 ? -4.966 34.495 13.092 1.00 30.54 42 LYS C C 1
ATOM 1312 O O . LYS C 1 50 ? -4.325 35.443 12.631 1.00 30.97 42 LYS C O 1
ATOM 1318 N N . ASP C 1 51 ? -4.994 34.211 14.389 1.00 28.02 43 ASP C N 1
ATOM 1319 C CA . ASP C 1 51 ? -4.292 35.049 15.350 1.00 28.94 43 ASP C CA 1
ATOM 1320 C C . ASP C 1 51 ? -2.914 34.567 15.775 1.00 26.40 43 ASP C C 1
ATOM 1321 O O . ASP C 1 51 ? -2.173 35.323 16.407 1.00 25.61 43 ASP C O 1
ATOM 1326 N N . ASN C 1 52 ? -2.550 33.335 15.425 1.00 22.21 44 ASN C N 1
ATOM 1327 C CA . ASN C 1 52 ? -1.261 32.811 15.860 1.00 21.60 44 ASN C CA 1
ATOM 1328 C C . ASN C 1 52 ? -0.310 32.294 14.784 1.00 19.78 44 ASN C C 1
ATOM 1329 O O . ASN C 1 52 ? 0.794 31.851 15.103 1.00 20.75 44 ASN C O 1
ATOM 1334 N N . GLY C 1 53 ? -0.736 32.343 13.525 1.00 20.75 45 GLY C N 1
ATOM 1335 C CA . GLY C 1 53 ? 0.117 31.893 12.436 1.00 20.62 45 GLY C CA 1
ATOM 1336 C C . GLY C 1 53 ? -0.033 30.442 12.019 1.00 21.28 45 GLY C C 1
ATOM 1337 O O . GLY C 1 53 ? -0.832 29.691 12.590 1.00 19.89 45 GLY C O 1
ATOM 1338 N N . GLU C 1 54 ? 0.746 30.050 11.012 1.00 19.68 46 GLU C N 1
ATOM 1339 C CA . GLU C 1 54 ? 0.719 28.685 10.497 1.00 21.44 46 GLU C CA 1
ATOM 1340 C C . GLU C 1 54 ? 1.318 27.742 11.528 1.00 18.53 46 GLU C C 1
ATOM 1341 O O . GLU C 1 54 ? 2.152 28.147 12.330 1.00 18.44 46 GLU C O 1
ATOM 1347 N N . TRP C 1 55 ? 0.895 26.484 11.505 1.00 18.67 47 TRP C N 1
ATOM 1348 C CA . TRP C 1 55 ? 1.427 25.512 12.451 1.00 16.09 47 TRP C CA 1
ATOM 1349 C C . TRP C 1 55 ? 2.073 24.306 11.787 1.00 19.19 47 TRP C C 1
ATOM 1350 O O . TRP C 1 55 ? 1.806 23.994 10.621 1.00 18.09 47 TRP C O 1
ATOM 1361 N N . THR C 1 56 ? 2.946 23.651 12.547 1.00 16.38 48 THR C N 1
ATOM 1362 C CA . THR C 1 56 ? 3.633 22.448 12.109 1.00 16.44 48 THR C CA 1
ATOM 1363 C C . THR C 1 56 ? 3.647 21.541 13.344 1.00 17.16 48 THR C C 1
ATOM 1364 O O . THR C 1 56 ? 3.424 22.016 14.458 1.00 18.61 48 THR C O 1
ATOM 1368 N N . VAL C 1 57 ? 3.911 20.249 13.165 1.00 14.34 49 VAL C N 1
ATOM 1369 C CA . VAL C 1 57 ? 3.864 19.333 14.302 1.00 14.54 49 VAL C CA 1
ATOM 1370 C C . VAL C 1 57 ? 5.144 18.587 14.623 1.00 14.85 49 VAL C C 1
ATOM 1371 O O . VAL C 1 57 ? 5.762 18.001 13.734 1.00 16.39 49 VAL C O 1
ATOM 1375 N N . ASP C 1 58 ? 5.526 18.611 15.899 1.00 14.54 50 ASP C N 1
ATOM 1376 C CA . ASP C 1 58 ? 6.671 17.856 16.404 1.00 14.32 50 ASP C CA 1
ATOM 1377 C C . ASP C 1 58 ? 5.937 16.647 16.995 1.00 16.36 50 ASP C C 1
ATOM 1378 O O . ASP C 1 58 ? 5.200 16.772 17.974 1.00 17.17 50 ASP C O 1
ATOM 1383 N N . VAL C 1 59 ? 6.115 15.487 16.378 1.00 14.73 51 VAL C N 1
ATOM 1384 C CA . VAL C 1 59 ? 5.428 14.279 16.806 1.00 15.32 51 VAL C CA 1
ATOM 1385 C C . VAL C 1 59 ? 6.140 13.473 17.882 1.00 16.69 51 VAL C C 1
ATOM 1386 O O . VAL C 1 59 ? 7.354 13.293 17.844 1.00 15.72 51 VAL C O 1
ATOM 1390 N N . ALA C 1 60 ? 5.370 12.997 18.852 1.00 14.21 52 ALA C N 1
ATOM 1391 C CA . ALA C 1 60 ? 5.913 12.162 19.900 1.00 13.28 52 ALA C CA 1
ATOM 1392 C C . ALA C 1 60 ? 4.952 11.007 20.125 1.00 15.95 52 ALA C C 1
ATOM 1393 O O . ALA C 1 60 ? 3.811 11.012 19.637 1.00 15.16 52 ALA C O 1
ATOM 1395 N N . ASP C 1 61 ? 5.431 10.010 20.853 1.00 16.70 53 ASP C N 1
ATOM 1396 C CA . ASP C 1 61 ? 4.619 8.855 21.185 1.00 16.76 53 ASP C CA 1
ATOM 1397 C C . ASP C 1 61 ? 3.888 8.195 20.018 1.00 19.28 53 ASP C C 1
ATOM 1398 O O . ASP C 1 61 ? 2.698 7.874 20.109 1.00 16.68 53 ASP C O 1
ATOM 1403 N N . LYS C 1 62 ? 4.610 7.999 18.920 1.00 17.05 54 LYS C N 1
ATOM 1404 C CA . LYS C 1 62 ? 4.083 7.317 17.741 1.00 18.18 54 LYS C CA 1
ATOM 1405 C C . LYS C 1 62 ? 2.852 7.963 17.093 1.00 19.07 54 LYS C C 1
ATOM 1406 O O . LYS C 1 62 ? 2.115 7.306 16.368 1.00 20.52 54 LYS C O 1
ATOM 1412 N N . GLY C 1 63 ? 2.645 9.251 17.338 1.00 14.97 55 GLY C N 1
ATOM 1413 C CA . GLY C 1 63 ? 1.499 9.926 16.754 1.00 17.43 55 GLY C CA 1
ATOM 1414 C C . GLY C 1 63 ? 0.409 10.220 17.766 1.00 16.37 55 GLY C C 1
ATOM 1415 O O . GLY C 1 63 ? -0.585 10.877 17.443 1.00 15.32 55 GLY C O 1
ATOM 1416 N N . TYR C 1 64 ? 0.595 9.749 18.997 1.00 15.07 56 TYR C N 1
ATOM 1417 C CA . TYR C 1 64 ? -0.397 9.979 20.044 1.00 14.11 56 TYR C CA 1
ATOM 1418 C C . TYR C 1 64 ? -0.210 11.296 20.787 1.00 15.08 56 TYR C C 1
ATOM 1419 O O . TYR C 1 64 ? -1.108 11.736 21.497 1.00 16.22 56 TYR C O 1
ATOM 1428 N N . THR C 1 65 ? 0.968 11.904 20.649 1.00 13.64 57 THR C N 1
ATOM 1429 C CA . THR C 1 65 ? 1.235 13.194 21.271 1.00 15.03 57 THR C CA 1
ATOM 1430 C C . THR C 1 65 ? 1.655 14.130 20.146 1.00 15.23 57 THR C C 1
ATOM 1431 O O . THR C 1 65 ? 2.675 13.918 19.487 1.00 17.24 57 THR C O 1
ATOM 1435 N N . LEU C 1 66 ? 0.852 15.159 19.921 1.00 13.60 58 LEU C N 1
ATOM 1436 C CA . LEU C 1 66 ? 1.123 16.111 18.854 1.00 13.82 58 LEU C CA 1
ATOM 1437 C C . LEU C 1 66 ? 1.495 17.477 19.409 1.00 13.96 58 LEU C C 1
ATOM 1438 O O . LEU C 1 66 ? 0.650 18.170 19.974 1.00 14.72 58 LEU C O 1
ATOM 1443 N N . ASN C 1 67 ? 2.765 17.852 19.265 1.00 13.93 59 ASN C N 1
ATOM 1444 C CA . ASN C 1 67 ? 3.212 19.155 19.741 1.00 14.62 59 ASN C CA 1
ATOM 1445 C C . ASN C 1 67 ? 3.083 20.099 18.555 1.00 14.42 59 ASN C C 1
ATOM 1446 O O . ASN C 1 67 ? 3.977 20.214 17.710 1.00 14.50 59 ASN C O 1
ATOM 1451 N N . ILE C 1 68 ? 1.922 20.737 18.497 1.00 14.09 60 ILE C N 1
ATOM 1452 C CA . ILE C 1 68 ? 1.549 21.648 17.425 1.00 15.60 60 ILE C CA 1
ATOM 1453 C C . ILE C 1 68 ? 2.104 23.033 17.714 1.00 16.25 60 ILE C C 1
ATOM 1454 O O . ILE C 1 68 ? 1.617 23.732 18.599 1.00 16.19 60 ILE C O 1
ATOM 1459 N N . LYS C 1 69 ? 3.127 23.413 16.952 1.00 16.62 61 LYS C N 1
ATOM 1460 C CA . LYS C 1 69 ? 3.799 24.694 17.135 1.00 16.84 61 LYS C CA 1
ATOM 1461 C C . LYS C 1 69 ? 3.402 25.725 16.088 1.00 16.86 61 LYS C C 1
ATOM 1462 O O . LYS C 1 69 ? 3.460 25.460 14.884 1.00 17.28 61 LYS C O 1
ATOM 1468 N N . PHE C 1 70 ? 3.003 26.906 16.557 1.00 15.45 62 PHE C N 1
ATOM 1469 C CA . PHE C 1 70 ? 2.592 27.989 15.671 1.00 13.99 62 PHE C CA 1
ATOM 1470 C C . PHE C 1 70 ? 3.749 28.950 15.393 1.00 17.37 62 PHE C C 1
ATOM 1471 O O . PHE C 1 70 ? 4.606 29.185 16.252 1.00 16.92 62 PHE C O 1
ATOM 1479 N N . ALA C 1 71 ? 3.763 29.497 14.180 1.00 17.21 63 ALA C N 1
ATOM 1480 C CA . ALA C 1 71 ? 4.829 30.395 13.737 1.00 21.11 63 ALA C CA 1
ATOM 1481 C C . ALA C 1 71 ? 4.779 31.811 14.297 1.00 22.40 63 ALA C C 1
ATOM 1482 O O . ALA C 1 71 ? 5.806 32.500 14.349 1.00 21.19 63 ALA C O 1
ATOM 1484 N N . GLY C 1 72 ? 3.588 32.244 14.695 1.00 24.87 64 GLY C N 1
ATOM 1485 C CA . GLY C 1 72 ? 3.416 33.577 15.243 1.00 28.11 64 GLY C CA 1
ATOM 1486 C C . GLY C 1 72 ? 3.185 34.638 14.185 1.00 33.95 64 GLY C C 1
ATOM 1487 O O . GLY C 1 72 ? 3.683 35.769 14.362 1.00 39.73 64 GLY C O 1
#

Radius of gyration: 18.52 Å; Cα contacts (8 Å, |Δi|>4): 432; chains: 3; bounding box: 43×50×37 Å

InterPro domains:
  IPR003147 Protein L, Ig light chain-binding [PF02246] (104-174)
  IPR003147 Protein L, Ig light chain-binding [PF02246] (177-246)
  IPR003147 Protein L, Ig light chain-binding [PF02246] (249-318)
  IPR003147 Protein L, Ig light chain-binding [PF02246] (321-390)
  IPR003147 Protein L, Ig light chain-binding [PF02246] (395-463)
  IPR019931 LPXTG cell wall anchor motif [PF00746] (680-719)
  IPR019931 LPXTG cell wall anchor motif [PS50847] (688-719)
  IPR040912 Repeat of unknown function DUF5633 [PF18656] (478-517)
  IPR040912 Repeat of unknown function DUF5633 [PF18656] (530-570)

GO terms:
  GO:0060090 molecular adaptor activity (F, EXP)

Secondary structure (DSSP, 8-state):
----S-EEEEEEEE-TTS-EEEEEEEESHHHHHHHHHHHHHHTHHHH--EEEEEEGGGTEEEEEE--/--EEEEEEEE-TTS-EEEEEEEE-HHHHHHHHHHHHHHTHHHH--EEEEEEGGGTEEEEEE--/--EEEEEEEE-TTS-EEEEEEEESHHHHHHHHHHHHHHTHHHH--EEEEEEGGGTEEEEEE--

Nearest PDB structures (foldseek):
  1hz6-assembly4_A  TM=1.015E+00  e=1.910E-13  Finegoldia magna ATCC 29328
  1hz5-assembly1_A  TM=9.521E-01  e=3.531E-12  Finegoldia magna ATCC 29328
  1k53-assembly2_B  TM=9.447E-01  e=1.014E-11  Finegoldia magna ATCC 29328
  1k52-assembly2_B  TM=9.425E-01  e=2.136E-11  Finegoldia magna ATCC 29328
  2jzp-assembly1_A  TM=9.532E-01  e=8.901E-11  Finegoldia magna

B-factor: mean 24.22, std 9.42, range [13.09, 64.38]

Foldseek 3Di:
DDDFDWAKAKEWEAAAVGDTDIDIFIGGQVVRLVVSVVVVVVCCVPGNDWDWDADPVRRYTYIYGHD/DKDKAKEWEQAPVGDTDIDIAIDHLVVRQVVVVVVVVVCCVPGNDWDWDAPPNRSYTYIYHPD/DKDKAWEWEAAPVGDTDIDIAIDHLVVRLVVNVVVVVVCCVPGNDWDWDDDDVRRYTHIYHPD

Organism: Finegoldia magna (NCBI:txid1260)